Protein AF-A0A536E9F4-F1 (afdb_monomer_lite)

Structure (mmCIF, N/CA/C/O backbone):
data_AF-A0A536E9F4-F1
#
_entry.id   AF-A0A536E9F4-F1
#
loop_
_atom_site.group_PDB
_atom_site.id
_atom_site.type_symbol
_atom_site.label_atom_id
_atom_site.label_alt_id
_atom_site.label_comp_id
_atom_site.label_asym_id
_atom_site.label_entity_id
_atom_site.label_seq_id
_atom_site.pdbx_PDB_ins_code
_atom_site.Cartn_x
_atom_site.Cartn_y
_atom_site.Cartn_z
_atom_site.occupancy
_atom_site.B_iso_or_equiv
_atom_site.auth_seq_id
_atom_site.auth_comp_id
_atom_site.auth_asym_id
_atom_site.auth_atom_id
_atom_site.pdbx_PDB_model_num
ATOM 1 N N . PHE A 1 1 ? 5.306 8.753 -17.426 1.00 89.00 1 PHE A N 1
ATOM 2 C CA . PHE A 1 1 ? 5.929 10.061 -17.706 1.00 89.00 1 PHE A CA 1
ATOM 3 C C . PHE A 1 1 ? 7.410 9.984 -17.366 1.00 89.00 1 PHE A C 1
ATOM 5 O O . PHE A 1 1 ? 7.820 9.021 -16.739 1.00 89.00 1 PHE A O 1
ATOM 12 N N . SER A 1 2 ? 8.207 10.957 -17.803 1.00 91.75 2 SER A N 1
ATOM 13 C CA . SER A 1 2 ? 9.651 10.986 -17.539 1.00 91.75 2 SER A CA 1
ATOM 14 C C . SER A 1 2 ? 9.978 12.103 -16.555 1.00 91.75 2 SER A C 1
ATOM 16 O O . SER A 1 2 ? 9.422 13.195 -16.699 1.00 91.75 2 SER A O 1
ATOM 18 N N . SER A 1 3 ? 10.859 11.861 -15.589 1.00 90.38 3 SER A N 1
ATOM 19 C CA . SER A 1 3 ? 11.271 12.883 -14.623 1.00 90.38 3 SER A CA 1
ATOM 20 C C . SER A 1 3 ? 12.707 12.690 -14.161 1.00 90.38 3 SER A C 1
ATOM 22 O O . SER A 1 3 ? 13.159 11.562 -14.065 1.00 90.38 3 SER A O 1
ATOM 24 N N . GLN A 1 4 ? 13.386 13.798 -13.857 1.00 89.31 4 GLN A N 1
ATOM 25 C CA . GLN A 1 4 ? 14.654 13.798 -13.118 1.00 89.31 4 GLN A CA 1
ATOM 26 C C . GLN A 1 4 ? 14.453 13.949 -11.610 1.00 89.31 4 GLN A C 1
ATOM 28 O O . GLN A 1 4 ? 15.394 13.859 -10.839 1.00 89.31 4 GLN A O 1
ATOM 33 N N . THR A 1 5 ? 13.250 14.306 -11.168 1.00 86.56 5 THR A N 1
ATOM 34 C CA . THR A 1 5 ? 12.938 14.330 -9.741 1.00 86.56 5 THR A CA 1
ATOM 35 C C . THR A 1 5 ? 12.440 12.959 -9.328 1.00 86.56 5 THR A C 1
ATOM 37 O O . THR A 1 5 ? 11.535 12.436 -9.981 1.00 86.56 5 THR A O 1
ATOM 40 N N . SER A 1 6 ? 12.977 12.452 -8.220 1.00 86.56 6 SER A N 1
ATOM 41 C CA . SER A 1 6 ? 12.475 11.256 -7.551 1.00 86.56 6 SER A CA 1
ATOM 42 C C . SER A 1 6 ? 10.997 11.439 -7.181 1.00 86.56 6 SER A C 1
ATOM 44 O O . SER A 1 6 ? 10.613 12.429 -6.548 1.00 86.56 6 SER A O 1
ATOM 46 N N . PHE A 1 7 ? 10.175 10.492 -7.633 1.00 85.00 7 PHE A N 1
ATOM 47 C CA . PHE A 1 7 ? 8.789 10.273 -7.190 1.00 85.00 7 PHE A CA 1
ATOM 48 C C . PHE A 1 7 ? 8.618 8.905 -6.515 1.00 85.00 7 PHE A C 1
ATOM 50 O O . PHE A 1 7 ? 7.508 8.518 -6.167 1.00 85.00 7 PHE A O 1
ATOM 57 N N . ASP A 1 8 ? 9.729 8.198 -6.345 1.00 84.50 8 ASP A N 1
ATOM 58 C CA . ASP A 1 8 ? 9.856 6.894 -5.717 1.00 84.50 8 ASP A CA 1
ATOM 59 C C . ASP A 1 8 ? 10.857 7.062 -4.557 1.00 84.50 8 ASP A C 1
ATOM 61 O O . ASP A 1 8 ? 11.974 7.530 -4.798 1.00 84.50 8 ASP A O 1
ATOM 65 N N . PRO A 1 9 ? 10.476 6.771 -3.300 1.00 81.25 9 PRO A N 1
ATOM 66 C CA . PRO A 1 9 ? 11.352 6.957 -2.144 1.00 81.25 9 PRO A CA 1
ATOM 67 C C . PRO A 1 9 ? 12.616 6.085 -2.179 1.00 81.25 9 PRO A C 1
ATOM 69 O O . PRO A 1 9 ? 13.587 6.434 -1.503 1.00 81.25 9 PRO A O 1
ATOM 72 N N . ASP A 1 10 ? 12.619 5.006 -2.965 1.00 82.69 10 ASP A N 1
ATOM 73 C CA . ASP A 1 10 ? 13.773 4.122 -3.151 1.00 82.69 10 ASP A CA 1
ATOM 74 C C . ASP A 1 10 ? 14.683 4.568 -4.308 1.00 82.69 10 ASP A C 1
ATOM 76 O O . ASP A 1 10 ? 15.705 3.940 -4.577 1.00 82.69 10 ASP A O 1
ATOM 80 N N . ASP A 1 11 ? 14.359 5.677 -4.976 1.00 85.12 11 ASP A N 1
ATOM 81 C CA . ASP A 1 11 ? 15.198 6.260 -6.016 1.00 85.12 11 ASP A CA 1
ATOM 82 C C . ASP A 1 11 ? 16.455 6.931 -5.439 1.00 85.12 11 ASP A C 1
ATOM 84 O O . ASP A 1 11 ? 16.401 7.998 -4.813 1.00 85.12 11 ASP A O 1
ATOM 88 N N . THR A 1 12 ? 17.616 6.310 -5.672 1.00 87.69 12 THR A N 1
ATOM 89 C CA . THR A 1 12 ? 18.919 6.780 -5.182 1.00 87.69 12 THR A CA 1
ATOM 90 C C . THR A 1 12 ? 19.882 7.240 -6.278 1.00 87.69 12 THR A C 1
ATOM 92 O O . THR A 1 12 ? 20.972 7.730 -5.953 1.00 87.69 12 THR A O 1
ATOM 95 N N . ASN A 1 13 ? 19.506 7.165 -7.560 1.00 82.56 13 ASN A N 1
ATOM 96 C CA . ASN A 1 13 ? 20.388 7.540 -8.677 1.00 82.56 13 ASN A CA 1
ATOM 97 C C . ASN A 1 13 ? 20.511 9.066 -8.881 1.00 82.56 13 ASN A C 1
ATOM 99 O O . ASN A 1 13 ? 21.368 9.539 -9.634 1.00 82.56 13 ASN A O 1
ATOM 103 N N . GLY A 1 14 ? 19.748 9.848 -8.115 1.00 79.31 14 GLY A N 1
ATOM 104 C CA . GLY A 1 14 ? 19.900 11.291 -7.977 1.00 79.31 14 GLY A CA 1
ATOM 105 C C . GLY A 1 14 ? 19.005 12.099 -8.915 1.00 79.31 14 GLY A C 1
ATOM 106 O O . GLY A 1 14 ? 18.173 11.579 -9.632 1.00 79.31 14 GLY A O 1
ATOM 107 N N . THR A 1 15 ? 19.166 13.428 -8.911 1.00 81.44 15 THR A N 1
ATOM 108 C CA . THR A 1 15 ? 18.230 14.341 -9.610 1.00 81.44 15 THR A CA 1
ATOM 109 C C . THR A 1 15 ? 18.668 14.760 -11.014 1.00 81.44 15 THR A C 1
ATOM 111 O O . THR A 1 15 ? 18.239 15.789 -11.538 1.00 81.44 15 THR A O 1
ATOM 114 N N . THR A 1 16 ? 19.609 14.025 -11.602 1.00 84.00 16 THR A N 1
ATOM 115 C CA . THR A 1 16 ? 20.217 14.358 -12.901 1.00 84.00 16 THR A CA 1
ATOM 116 C C . THR A 1 16 ? 19.978 13.303 -13.969 1.00 84.00 16 THR A C 1
ATOM 118 O O . THR A 1 16 ? 20.279 13.578 -15.128 1.00 84.00 16 THR A O 1
ATOM 121 N N . ILE A 1 17 ? 19.464 12.136 -13.581 1.00 90.12 17 ILE A N 1
ATOM 122 C CA . ILE A 1 17 ? 19.111 11.029 -14.467 1.00 90.12 17 ILE A CA 1
ATOM 123 C C . ILE A 1 17 ? 17.600 11.079 -14.685 1.00 90.12 17 ILE A C 1
ATOM 125 O O . ILE A 1 17 ? 16.852 11.351 -13.753 1.00 90.12 17 ILE A O 1
ATOM 129 N N . PHE A 1 18 ? 17.143 10.909 -15.923 1.00 92.75 18 PHE A N 1
ATOM 130 C CA . PHE A 1 18 ? 15.721 10.750 -16.212 1.00 92.75 18 PHE A CA 1
ATOM 131 C C . PHE A 1 18 ? 15.277 9.317 -15.938 1.00 92.75 18 PHE A C 1
ATOM 133 O O . PHE A 1 18 ? 15.780 8.388 -16.562 1.00 92.75 18 PHE A O 1
ATOM 140 N N . ASP A 1 19 ? 14.240 9.154 -15.130 1.00 93.62 19 ASP A N 1
ATOM 141 C CA . ASP A 1 19 ? 13.549 7.882 -14.954 1.00 93.62 19 ASP A CA 1
ATOM 142 C C . ASP A 1 19 ? 12.195 7.886 -15.663 1.00 93.62 19 ASP A C 1
ATOM 144 O O . ASP A 1 19 ? 11.583 8.936 -15.915 1.00 93.62 19 ASP A O 1
ATOM 148 N N . GLN A 1 20 ? 11.705 6.688 -15.979 1.00 93.88 20 GLN A N 1
ATOM 149 C CA . GLN A 1 20 ? 10.326 6.483 -16.397 1.00 93.88 20 GLN A CA 1
ATOM 150 C C . GLN A 1 20 ? 9.460 6.095 -15.214 1.00 93.88 20 GLN A C 1
ATOM 152 O O . GLN A 1 20 ? 9.696 5.083 -14.566 1.00 93.88 20 GLN A O 1
ATOM 157 N N . TYR A 1 21 ? 8.391 6.855 -15.029 1.00 91.19 21 TYR A N 1
ATOM 158 C CA . TYR A 1 21 ? 7.376 6.623 -14.018 1.00 91.19 21 TYR A CA 1
ATOM 159 C C . TYR A 1 21 ? 6.031 6.268 -14.657 1.00 91.19 21 TYR A C 1
ATOM 161 O O . TYR A 1 21 ? 5.643 6.845 -15.680 1.00 91.19 21 TYR A O 1
ATOM 169 N N . LEU A 1 22 ? 5.284 5.362 -14.044 1.00 89.25 22 LEU A N 1
ATOM 170 C CA . LEU A 1 22 ? 3.856 5.172 -14.263 1.00 89.25 22 LEU A CA 1
ATOM 171 C C . LEU A 1 22 ? 3.120 5.769 -13.063 1.00 89.25 22 LEU A C 1
ATOM 173 O O . LEU A 1 22 ? 3.563 5.597 -11.937 1.00 89.25 22 LEU A O 1
ATOM 177 N N . HIS A 1 23 ? 2.031 6.491 -13.304 1.00 86.75 23 HIS A N 1
ATOM 178 C CA . HIS A 1 23 ? 1.194 7.012 -12.229 1.00 86.75 23 HIS A CA 1
ATOM 179 C C . HIS A 1 23 ? -0.218 6.497 -12.418 1.00 86.75 23 HIS A C 1
ATOM 181 O O . HIS A 1 23 ? -0.822 6.737 -13.474 1.00 86.75 23 HIS A O 1
ATOM 187 N N . ASP A 1 24 ? -0.700 5.790 -11.405 1.00 79.88 24 ASP A N 1
ATOM 188 C CA . ASP A 1 24 ? -2.096 5.436 -11.294 1.00 79.88 24 ASP A CA 1
ATOM 189 C C . ASP A 1 24 ? -2.878 6.665 -10.827 1.00 79.88 24 ASP A C 1
ATOM 191 O O . ASP A 1 24 ? -2.498 7.376 -9.901 1.00 79.88 24 ASP A O 1
ATOM 195 N N . ARG A 1 25 ? -3.969 6.957 -11.526 1.00 80.00 25 ARG A N 1
ATOM 196 C CA . ARG A 1 25 ? -4.839 8.096 -11.223 1.00 80.00 25 ARG A CA 1
ATOM 197 C C . ARG A 1 25 ? -6.013 7.717 -10.328 1.00 80.00 25 ARG A C 1
ATOM 199 O O . ARG A 1 25 ? -6.735 8.630 -9.933 1.00 80.00 25 ARG A O 1
ATOM 206 N N . LEU A 1 26 ? -6.248 6.421 -10.132 1.00 71.69 26 LEU A N 1
ATOM 207 C CA . LEU A 1 26 ? -7.260 5.889 -9.236 1.00 71.69 26 LEU A CA 1
ATOM 208 C C . LEU A 1 26 ? -6.705 5.885 -7.812 1.00 71.69 26 LEU A C 1
ATOM 210 O O . LEU A 1 26 ? -7.143 6.717 -7.029 1.00 71.69 26 LEU A O 1
ATOM 214 N N . SER A 1 27 ? -5.679 5.073 -7.544 1.00 69.38 27 SER A N 1
ATOM 215 C CA . SER A 1 27 ? -5.032 5.007 -6.225 1.00 69.38 27 SER A CA 1
ATOM 216 C C . SER A 1 27 ? -4.123 6.207 -5.930 1.00 69.38 27 SER A C 1
ATOM 218 O O . SER A 1 27 ? -3.837 6.531 -4.785 1.00 69.38 27 SER A O 1
ATOM 220 N N . GLY A 1 28 ? -3.653 6.911 -6.967 1.00 75.94 28 GLY A N 1
ATOM 221 C CA . GLY A 1 28 ? -2.671 7.987 -6.812 1.00 75.94 28 GLY A CA 1
ATOM 222 C C . GLY A 1 28 ? -1.224 7.494 -6.704 1.00 75.94 28 GLY A C 1
ATOM 223 O O . GLY A 1 28 ? -0.308 8.316 -6.579 1.00 75.94 28 GLY A O 1
ATOM 224 N N . ASP A 1 29 ? -0.990 6.188 -6.819 1.00 77.25 29 ASP A N 1
ATOM 225 C CA . ASP A 1 29 ? 0.345 5.609 -6.729 1.00 77.25 29 ASP A CA 1
ATOM 226 C C . ASP A 1 29 ? 1.239 6.024 -7.890 1.00 77.25 29 ASP A C 1
ATOM 228 O O . ASP A 1 29 ? 0.805 6.270 -9.021 1.00 77.25 29 ASP A O 1
ATOM 232 N N . THR A 1 30 ? 2.537 6.108 -7.617 1.00 86.00 30 THR A N 1
ATOM 233 C CA . THR A 1 30 ? 3.551 6.331 -8.645 1.00 86.00 30 THR A CA 1
ATOM 234 C C . THR A 1 30 ? 4.608 5.248 -8.555 1.00 86.00 30 THR A C 1
ATOM 236 O O . THR A 1 30 ? 5.277 5.104 -7.540 1.00 86.00 30 THR A O 1
ATOM 239 N N . LEU A 1 31 ? 4.786 4.518 -9.650 1.00 86.12 31 LEU A N 1
ATOM 240 C CA . LEU A 1 31 ? 5.798 3.487 -9.804 1.00 86.12 31 LEU A CA 1
ATOM 241 C C . LEU A 1 31 ? 6.914 3.983 -10.714 1.00 86.12 31 LEU A C 1
ATOM 243 O O . LEU A 1 31 ? 6.646 4.524 -11.788 1.00 86.12 31 LEU A O 1
ATOM 247 N N . ARG A 1 32 ? 8.167 3.693 -10.375 1.00 90.62 32 ARG A N 1
ATOM 248 C CA . ARG A 1 32 ? 9.282 3.794 -11.316 1.00 90.62 32 ARG A CA 1
ATOM 249 C C . ARG A 1 32 ? 9.393 2.529 -12.175 1.00 90.62 32 ARG A C 1
ATOM 251 O O . ARG A 1 32 ? 9.746 1.452 -11.709 1.00 90.62 32 ARG A O 1
ATOM 258 N N . ALA A 1 33 ? 9.086 2.658 -13.462 1.00 92.19 33 ALA A N 1
ATOM 259 C CA . ALA A 1 33 ? 9.142 1.568 -14.435 1.00 92.19 33 ALA A CA 1
ATOM 260 C C . ALA A 1 33 ? 10.578 1.242 -14.888 1.00 92.19 33 ALA A C 1
ATOM 262 O O . ALA A 1 33 ? 10.860 0.105 -15.272 1.00 92.19 33 ALA A O 1
ATOM 263 N N . SER A 1 34 ? 11.482 2.225 -14.857 1.00 93.31 34 SER A N 1
ATOM 264 C CA . SER A 1 34 ? 12.881 2.077 -15.272 1.00 93.31 34 SER A CA 1
ATOM 265 C C . SER A 1 34 ? 13.780 1.572 -14.144 1.00 93.31 34 SER A C 1
ATOM 267 O O . SER A 1 34 ? 14.758 2.226 -13.823 1.00 93.31 34 SER A O 1
ATOM 269 N N . VAL A 1 35 ? 13.459 0.428 -13.539 1.00 92.19 35 VAL A N 1
ATOM 270 C CA . VAL A 1 35 ? 14.325 -0.239 -12.545 1.00 92.19 35 VAL A CA 1
ATOM 271 C C . VAL A 1 35 ? 14.779 -1.598 -13.063 1.00 92.19 35 VAL A C 1
ATOM 273 O O . VAL A 1 35 ? 14.054 -2.244 -13.830 1.00 92.19 35 VAL A O 1
ATOM 276 N N . ALA A 1 36 ? 15.963 -2.048 -12.654 1.00 90.44 36 ALA A N 1
ATOM 277 C CA . ALA A 1 36 ? 16.457 -3.377 -12.994 1.00 90.44 36 ALA A CA 1
ATOM 278 C C . ALA A 1 36 ? 15.570 -4.480 -12.379 1.00 90.44 36 ALA A C 1
ATOM 280 O O . ALA A 1 36 ? 14.738 -4.228 -11.503 1.00 90.44 36 ALA A O 1
ATOM 281 N N . PHE A 1 37 ? 15.740 -5.728 -12.828 1.00 84.38 37 PHE A N 1
ATOM 282 C CA . PHE A 1 37 ? 14.956 -6.865 -12.314 1.00 84.38 37 PHE A CA 1
ATOM 283 C C . PHE A 1 37 ? 15.143 -7.100 -10.805 1.00 84.38 37 PHE A C 1
ATOM 285 O O . PHE A 1 37 ? 14.230 -7.570 -10.134 1.00 84.38 37 PHE A O 1
ATOM 292 N N . ASP A 1 38 ? 16.316 -6.770 -10.268 1.00 86.31 38 ASP A N 1
ATOM 293 C CA . ASP A 1 38 ? 16.627 -6.864 -8.839 1.00 86.31 38 ASP A CA 1
ATOM 294 C C . ASP A 1 38 ? 16.241 -5.603 -8.042 1.00 86.31 38 ASP A C 1
ATOM 296 O O . ASP A 1 38 ? 16.562 -5.507 -6.858 1.00 86.31 38 ASP A O 1
ATOM 300 N N . GLY A 1 39 ? 15.556 -4.649 -8.681 1.00 87.31 39 GLY A N 1
ATOM 301 C CA . GLY A 1 39 ? 15.130 -3.385 -8.085 1.00 87.31 39 GLY A CA 1
ATOM 302 C C . GLY A 1 39 ? 16.210 -2.305 -8.050 1.00 87.31 39 GLY A C 1
ATOM 303 O O . GLY A 1 39 ? 15.943 -1.220 -7.546 1.00 87.31 39 GLY A O 1
ATOM 304 N N . THR A 1 40 ? 17.415 -2.561 -8.572 1.00 90.81 40 THR A N 1
ATOM 305 C CA . THR A 1 40 ? 18.468 -1.539 -8.595 1.00 90.81 40 THR A CA 1
ATOM 306 C C . THR A 1 40 ? 18.166 -0.407 -9.578 1.00 90.81 40 THR A C 1
ATOM 308 O O . THR A 1 40 ? 17.547 -0.602 -10.630 1.00 90.81 40 THR A O 1
ATOM 311 N N . ASP A 1 41 ? 18.615 0.795 -9.210 1.00 91.75 41 ASP A N 1
ATOM 312 C CA . ASP A 1 41 ? 18.417 1.999 -10.010 1.00 91.75 41 ASP A CA 1
ATOM 313 C C . ASP A 1 41 ? 19.182 1.939 -11.338 1.00 91.75 41 ASP A C 1
ATOM 315 O O . ASP A 1 41 ? 20.305 1.422 -11.372 1.00 91.75 41 ASP A O 1
ATOM 319 N N . PRO A 1 42 ? 18.646 2.533 -12.418 1.00 92.19 42 PRO A N 1
ATOM 320 C CA . PRO A 1 42 ? 19.381 2.669 -13.663 1.00 92.19 42 PRO A CA 1
ATOM 321 C C . PRO A 1 42 ? 20.575 3.604 -13.461 1.00 92.19 42 PRO A C 1
ATOM 323 O O . PRO A 1 42 ? 20.488 4.620 -12.768 1.00 92.19 42 PRO A O 1
ATOM 326 N N . ASP A 1 43 ? 21.690 3.285 -14.110 1.00 91.56 43 ASP A N 1
ATOM 327 C CA . ASP A 1 43 ? 22.908 4.097 -14.083 1.00 91.56 43 ASP A CA 1
ATOM 328 C C . ASP A 1 43 ? 22.922 5.231 -15.129 1.00 91.56 43 ASP A C 1
ATOM 330 O O . ASP A 1 43 ? 23.907 5.971 -15.224 1.00 91.56 43 ASP A O 1
ATOM 334 N N . ASN A 1 44 ? 21.843 5.386 -15.910 1.00 92.81 44 ASN A N 1
ATOM 335 C CA . ASN A 1 44 ? 21.718 6.380 -16.977 1.00 92.81 44 ASN A CA 1
ATOM 336 C C . ASN A 1 44 ? 20.251 6.664 -17.375 1.00 92.81 44 ASN A C 1
ATOM 338 O O . ASN A 1 44 ? 19.324 5.997 -16.921 1.00 92.81 44 ASN A O 1
ATOM 342 N N . ASP A 1 45 ? 20.051 7.653 -18.254 1.00 93.44 45 ASP A N 1
ATOM 343 C CA . ASP A 1 45 ? 18.735 8.162 -18.656 1.00 93.44 45 ASP A CA 1
ATOM 344 C C . ASP A 1 45 ? 17.830 7.095 -19.291 1.00 93.44 45 ASP A C 1
ATOM 346 O O . ASP A 1 45 ? 18.200 6.407 -20.244 1.00 93.44 45 ASP A O 1
ATOM 350 N N . SER A 1 46 ? 16.579 7.072 -18.842 1.00 94.50 46 SER A N 1
ATOM 351 C CA . SER A 1 46 ? 15.456 6.353 -19.435 1.00 94.50 46 SER A CA 1
ATOM 352 C C . SER A 1 46 ? 14.409 7.350 -19.928 1.00 94.50 46 SER A C 1
ATOM 354 O O . SER A 1 46 ? 14.039 8.285 -19.220 1.00 94.50 46 SER A O 1
ATOM 356 N N . LEU A 1 47 ? 13.901 7.172 -21.148 1.00 93.00 47 LEU A N 1
ATOM 357 C CA . LEU A 1 47 ? 13.020 8.104 -21.859 1.00 93.00 47 LEU A CA 1
ATOM 358 C C . LEU A 1 47 ? 11.871 7.373 -22.575 1.00 93.00 47 LEU A C 1
ATOM 360 O O . LEU A 1 47 ? 11.885 6.164 -22.779 1.00 93.00 47 LEU A O 1
ATOM 364 N N . GLY A 1 48 ? 10.855 8.130 -22.998 1.00 91.81 48 GLY A N 1
ATOM 365 C CA . GLY A 1 48 ? 9.908 7.647 -24.007 1.00 91.81 48 GLY A CA 1
ATOM 366 C C . GLY A 1 48 ? 8.937 6.554 -23.549 1.00 91.81 48 GLY A C 1
ATOM 367 O O . GLY A 1 48 ? 8.577 5.710 -24.367 1.00 91.81 48 GLY A O 1
ATOM 368 N N . GLY A 1 49 ? 8.482 6.584 -22.292 1.00 93.06 49 GLY A N 1
ATOM 369 C CA . GLY A 1 49 ? 7.529 5.614 -21.746 1.00 93.06 49 GLY A CA 1
ATOM 370 C C . GLY A 1 49 ? 6.207 5.511 -22.525 1.00 93.06 49 GLY A C 1
ATOM 371 O O . GLY A 1 49 ? 5.577 6.519 -22.864 1.00 93.06 49 GLY A O 1
ATOM 372 N N . ARG A 1 50 ? 5.777 4.276 -22.792 1.00 94.12 50 ARG A N 1
ATOM 373 C CA . ARG A 1 50 ? 4.572 3.901 -23.547 1.00 94.12 50 ARG A CA 1
ATOM 374 C C . ARG A 1 50 ? 3.847 2.757 -22.820 1.00 94.12 50 ARG A C 1
ATOM 376 O O . ARG A 1 50 ? 4.255 1.607 -22.982 1.00 94.12 50 ARG A O 1
ATOM 383 N N . PRO A 1 51 ? 2.795 3.042 -22.035 1.00 91.50 51 PRO A N 1
ATOM 384 C CA . PRO A 1 51 ? 1.994 1.994 -21.411 1.00 91.50 51 PRO A CA 1
ATOM 385 C C . PRO A 1 51 ? 1.137 1.257 -22.451 1.00 91.50 51 PRO A C 1
ATOM 387 O O . PRO A 1 51 ? 0.680 1.853 -23.435 1.00 91.50 51 PRO A O 1
ATOM 390 N N . SER A 1 52 ? 0.912 -0.037 -22.237 1.00 91.25 52 SER A N 1
ATOM 391 C CA . SER A 1 52 ? -0.085 -0.826 -22.955 1.00 91.25 52 SER A CA 1
ATOM 392 C C . SER A 1 52 ? -1.500 -0.345 -22.622 1.00 91.25 52 SER A C 1
ATOM 394 O O . SER A 1 52 ? -1.730 0.362 -21.644 1.00 91.25 52 SER A O 1
ATOM 396 N N . ALA A 1 53 ? -2.474 -0.704 -23.462 1.00 87.38 53 ALA A N 1
ATOM 397 C CA . ALA A 1 53 ? -3.858 -0.250 -23.299 1.00 87.38 53 ALA A CA 1
ATOM 398 C C . ALA A 1 53 ? -4.514 -0.739 -21.993 1.00 87.38 53 ALA A C 1
ATOM 400 O O . ALA A 1 53 ? -5.412 -0.080 -21.482 1.00 87.38 53 ALA A O 1
ATOM 401 N N . ASP A 1 54 ? -4.066 -1.884 -21.485 1.00 82.56 54 ASP A N 1
ATOM 402 C CA . ASP A 1 54 ? -4.485 -2.515 -20.233 1.00 82.56 54 ASP A CA 1
ATOM 403 C C . ASP A 1 54 ? -3.582 -2.161 -19.039 1.00 82.56 54 ASP A C 1
ATOM 405 O O . ASP A 1 54 ? -3.790 -2.687 -17.953 1.00 82.56 54 ASP A O 1
ATOM 409 N N . GLY A 1 55 ? -2.574 -1.304 -19.227 1.00 82.38 55 GLY A N 1
ATOM 410 C CA . GLY A 1 55 ? -1.664 -0.847 -18.174 1.00 82.38 55 GLY A CA 1
ATOM 411 C C . GLY A 1 55 ? -0.610 -1.861 -17.718 1.00 82.38 55 GLY A C 1
ATOM 412 O O . GLY A 1 55 ? 0.420 -1.433 -17.218 1.00 82.38 55 GLY A O 1
ATOM 413 N N . ARG A 1 56 ? -0.794 -3.164 -17.979 1.00 87.69 56 ARG A N 1
ATOM 414 C CA . ARG A 1 56 ? 0.116 -4.244 -17.551 1.00 87.69 56 ARG A CA 1
ATOM 415 C C . ARG A 1 56 ? 1.563 -4.077 -18.019 1.00 87.69 56 ARG A C 1
ATOM 417 O O . ARG A 1 56 ? 2.482 -4.489 -17.323 1.00 87.69 56 ARG A O 1
ATOM 424 N N . PHE A 1 57 ? 1.783 -3.537 -19.213 1.00 91.56 57 PHE A N 1
ATOM 425 C CA . PHE A 1 57 ? 3.125 -3.403 -19.765 1.00 91.56 57 PHE A CA 1
ATOM 426 C C . PHE A 1 57 ? 3.504 -1.944 -19.966 1.00 91.56 57 PHE A C 1
ATOM 428 O O . PHE A 1 57 ? 2.707 -1.143 -20.451 1.00 91.56 57 PHE A O 1
ATOM 435 N N . VAL A 1 58 ? 4.767 -1.609 -19.713 1.00 93.06 58 VAL A N 1
ATOM 436 C CA . VAL A 1 58 ? 5.339 -0.307 -20.072 1.00 93.06 58 VAL A CA 1
ATOM 437 C C . VAL A 1 58 ? 6.579 -0.523 -20.923 1.00 93.06 58 VAL A C 1
ATOM 439 O O . VAL A 1 58 ? 7.558 -1.117 -20.477 1.00 93.06 58 VAL A O 1
ATOM 442 N N . ALA A 1 59 ? 6.542 -0.028 -22.160 1.00 95.75 59 ALA A N 1
ATOM 443 C CA . ALA A 1 59 ? 7.722 0.040 -23.011 1.00 95.75 59 ALA A CA 1
ATOM 444 C C . ALA A 1 59 ? 8.446 1.375 -22.809 1.00 95.75 59 ALA A C 1
ATOM 446 O O . ALA A 1 59 ? 7.793 2.414 -22.702 1.00 95.75 59 ALA A O 1
ATOM 447 N N . PHE A 1 60 ? 9.773 1.373 -22.784 1.00 95.50 60 PHE A N 1
ATOM 448 C CA . PHE A 1 60 ? 10.586 2.587 -22.694 1.00 95.50 60 PHE A CA 1
ATOM 449 C C . PHE A 1 60 ? 11.958 2.374 -23.326 1.00 95.50 60 PHE A C 1
ATOM 451 O O . PHE A 1 60 ? 12.378 1.239 -23.533 1.00 95.50 60 PHE A O 1
ATOM 458 N N . ASP A 1 61 ? 12.646 3.466 -23.631 1.00 95.38 61 ASP A N 1
ATOM 459 C CA . ASP A 1 61 ? 14.014 3.436 -24.138 1.00 95.38 61 ASP A CA 1
ATOM 460 C C . ASP A 1 61 ? 14.973 3.836 -23.004 1.00 95.38 61 ASP A C 1
ATOM 462 O O . ASP A 1 61 ? 14.644 4.732 -22.224 1.00 95.38 61 ASP A O 1
ATOM 466 N N . SER A 1 62 ? 16.132 3.192 -22.877 1.00 94.62 62 SER A N 1
ATOM 467 C CA . SER A 1 62 ? 17.117 3.513 -21.839 1.00 94.62 62 SER A CA 1
ATOM 468 C C . SER A 1 62 ? 18.558 3.408 -22.326 1.00 94.62 62 SER A C 1
ATOM 470 O O . SER A 1 62 ? 18.901 2.523 -23.104 1.00 94.62 62 SER A O 1
ATOM 472 N N . TYR A 1 63 ? 19.404 4.311 -21.825 1.00 93.19 63 TYR A N 1
ATOM 473 C CA . TYR A 1 63 ? 20.862 4.279 -21.973 1.00 93.19 63 TYR A CA 1
ATOM 474 C C . TYR A 1 63 ? 21.564 3.542 -20.821 1.00 93.19 63 TYR A C 1
ATOM 476 O O . TYR A 1 63 ? 22.796 3.590 -20.728 1.00 93.19 63 TYR A O 1
ATOM 484 N N . ALA A 1 64 ? 20.799 2.981 -19.881 1.00 93.50 64 ALA A N 1
ATOM 485 C CA . ALA A 1 64 ? 21.330 2.366 -18.676 1.00 93.50 64 ALA A CA 1
ATOM 486 C C . ALA A 1 64 ? 21.920 0.986 -18.975 1.00 93.50 64 ALA A C 1
ATOM 488 O O . ALA A 1 64 ? 21.257 0.139 -19.562 1.00 93.50 64 ALA A O 1
ATOM 489 N N . THR A 1 65 ? 23.147 0.740 -18.521 1.00 92.06 65 THR A N 1
ATOM 490 C CA . THR A 1 65 ? 23.886 -0.507 -18.798 1.00 92.06 65 THR A CA 1
ATOM 491 C C . THR A 1 65 ? 23.614 -1.613 -17.779 1.00 92.06 65 THR A C 1
ATOM 493 O O . THR A 1 65 ? 24.162 -2.710 -17.863 1.00 92.06 65 THR A O 1
ATOM 496 N N . ASN A 1 66 ? 22.778 -1.329 -16.782 1.00 91.12 66 ASN A N 1
ATOM 497 C CA . ASN A 1 66 ? 22.539 -2.201 -15.638 1.00 91.12 66 ASN A CA 1
ATOM 498 C C . ASN A 1 66 ? 21.072 -2.623 -15.460 1.00 91.12 66 ASN A C 1
ATOM 500 O O . ASN A 1 66 ? 20.766 -3.310 -14.489 1.00 91.12 66 ASN A O 1
ATOM 504 N N . LEU A 1 67 ? 20.169 -2.265 -16.382 1.00 91.56 67 LEU A N 1
ATOM 505 C CA . LEU A 1 67 ? 18.764 -2.693 -16.307 1.00 91.56 67 LEU A CA 1
ATOM 506 C C . LEU A 1 67 ? 18.582 -4.189 -16.574 1.00 91.56 67 LEU A C 1
ATOM 508 O O . LEU A 1 67 ? 17.694 -4.827 -16.003 1.00 91.56 67 LEU A O 1
ATOM 512 N N . VAL A 1 68 ? 19.428 -4.754 -17.434 1.00 90.00 68 VAL A N 1
ATOM 513 C CA . VAL A 1 68 ? 19.501 -6.192 -17.689 1.00 90.00 68 VAL A CA 1
ATOM 514 C C . VAL A 1 68 ? 20.954 -6.654 -17.638 1.00 90.00 68 VAL A C 1
ATOM 516 O O . VAL A 1 68 ? 21.854 -5.906 -18.024 1.00 90.00 68 VAL A O 1
ATOM 519 N N . PRO A 1 69 ? 21.212 -7.895 -17.191 1.00 85.50 69 PRO A N 1
ATOM 520 C CA . PRO A 1 69 ? 22.543 -8.469 -17.285 1.00 85.50 69 PRO A CA 1
ATOM 521 C C . PRO A 1 69 ? 23.045 -8.453 -18.734 1.00 85.50 69 PRO A C 1
ATOM 523 O O . PRO A 1 69 ? 22.291 -8.757 -19.658 1.00 85.50 69 PRO A O 1
ATOM 526 N N . ASP A 1 70 ? 24.329 -8.147 -18.905 1.00 83.94 70 ASP A N 1
ATOM 527 C CA . ASP A 1 70 ? 25.059 -8.149 -20.181 1.00 83.94 70 ASP A CA 1
ATOM 528 C C . ASP A 1 70 ? 24.735 -7.015 -21.172 1.00 83.94 70 ASP A C 1
ATOM 530 O O . ASP A 1 70 ? 25.266 -7.015 -22.292 1.00 83.94 70 ASP A O 1
ATOM 534 N N . ASP A 1 71 ? 23.968 -6.000 -20.765 1.00 85.56 71 ASP A N 1
ATOM 535 C CA . ASP A 1 71 ? 23.880 -4.763 -21.538 1.00 85.56 71 ASP A CA 1
ATOM 536 C C . ASP A 1 71 ? 25.205 -3.981 -21.462 1.00 85.56 71 ASP A C 1
ATOM 538 O O . ASP A 1 71 ? 25.605 -3.446 -20.434 1.00 85.56 71 ASP A O 1
ATOM 542 N N . THR A 1 72 ? 25.966 -3.995 -22.555 1.00 81.44 72 THR A N 1
ATOM 543 C CA . THR A 1 72 ? 27.363 -3.519 -22.578 1.00 81.44 72 THR A CA 1
ATOM 544 C C . THR A 1 72 ? 27.693 -2.656 -23.788 1.00 81.44 72 THR A C 1
ATOM 546 O O . THR A 1 72 ? 28.841 -2.242 -23.972 1.00 81.44 72 THR A O 1
ATOM 549 N N . ASN A 1 73 ? 26.715 -2.398 -24.655 1.00 83.06 73 ASN A N 1
ATOM 550 C CA . ASN A 1 73 ? 26.953 -1.739 -25.937 1.00 83.06 73 ASN A CA 1
ATOM 551 C C . ASN A 1 73 ? 27.021 -0.195 -25.801 1.00 83.06 73 ASN A C 1
ATOM 553 O O . ASN A 1 73 ? 27.557 0.462 -26.698 1.00 83.06 73 ASN A O 1
ATOM 557 N N . GLY A 1 74 ? 26.531 0.367 -24.684 1.00 79.81 74 GLY A N 1
ATOM 558 C CA . GLY A 1 74 ? 26.463 1.808 -24.415 1.00 79.81 74 GLY A CA 1
ATOM 559 C C . GLY A 1 74 ? 25.528 2.575 -25.357 1.00 79.81 74 GLY A C 1
ATOM 560 O O . GLY A 1 74 ? 25.736 3.768 -25.597 1.00 79.81 74 GLY A O 1
ATOM 561 N N . LEU A 1 75 ? 24.564 1.887 -25.963 1.00 88.38 75 LEU A N 1
ATOM 562 C CA . LEU A 1 75 ? 23.554 2.442 -26.850 1.00 88.38 75 LEU A CA 1
ATOM 563 C C . LEU A 1 75 ? 22.231 2.604 -26.101 1.00 88.38 75 LEU A C 1
ATOM 565 O O . LEU A 1 75 ? 22.090 2.223 -24.950 1.00 88.38 75 LEU A O 1
ATOM 569 N N . ASN A 1 76 ? 21.283 3.255 -26.769 1.00 92.00 76 ASN A N 1
ATOM 570 C CA . ASN A 1 76 ? 19.916 3.323 -26.284 1.00 92.00 76 ASN A CA 1
ATOM 571 C C . ASN A 1 76 ? 19.194 2.035 -26.687 1.00 92.00 76 ASN A C 1
ATOM 573 O O . ASN A 1 76 ? 19.080 1.766 -27.890 1.00 92.00 76 ASN A O 1
ATOM 577 N N . ASP A 1 77 ? 18.693 1.291 -25.712 1.00 92.38 77 ASP A N 1
ATOM 578 C CA . ASP A 1 77 ? 17.988 0.030 -25.904 1.00 92.38 77 ASP A CA 1
ATOM 579 C C . ASP A 1 77 ? 16.505 0.165 -25.534 1.00 92.38 77 ASP A C 1
ATOM 581 O O . ASP A 1 77 ? 16.119 0.995 -24.711 1.00 92.38 77 ASP A O 1
ATOM 585 N N . SER A 1 78 ? 15.647 -0.628 -26.183 1.00 93.06 78 SER A N 1
ATOM 586 C CA . SER A 1 78 ? 14.204 -0.628 -25.916 1.00 93.06 78 SER A CA 1
ATOM 587 C C . SER A 1 78 ? 13.836 -1.764 -24.962 1.00 93.06 78 SER A C 1
ATOM 589 O O . SER A 1 78 ? 14.043 -2.940 -25.267 1.00 93.06 78 SER A O 1
ATOM 591 N N . PHE A 1 79 ? 13.217 -1.407 -23.842 1.00 93.25 79 PHE A N 1
ATOM 592 C CA . PHE A 1 79 ? 12.800 -2.307 -22.774 1.00 93.25 79 PHE A CA 1
ATOM 593 C C . PHE A 1 79 ? 11.277 -2.436 -22.719 1.00 93.25 79 PHE A C 1
ATOM 595 O O . PHE A 1 79 ? 10.541 -1.520 -23.090 1.00 93.25 79 PHE A O 1
ATOM 602 N N . LEU A 1 80 ? 10.807 -3.586 -22.231 1.00 92.75 80 LEU A N 1
ATOM 603 C CA . LEU A 1 80 ? 9.409 -3.843 -21.893 1.00 92.75 80 LEU A CA 1
ATOM 604 C C . LEU A 1 80 ? 9.353 -4.343 -20.449 1.00 92.75 80 LEU A C 1
ATOM 606 O O . LEU A 1 80 ? 9.893 -5.407 -20.148 1.00 92.75 80 LEU A O 1
ATOM 610 N N . ARG A 1 81 ? 8.699 -3.586 -19.572 1.00 91.06 81 ARG A N 1
ATOM 611 C CA . ARG A 1 81 ? 8.443 -3.973 -18.184 1.00 91.06 81 ARG A CA 1
ATOM 612 C C . ARG A 1 81 ? 7.052 -4.588 -18.077 1.00 91.06 81 ARG A C 1
ATOM 614 O O . ARG A 1 81 ? 6.094 -3.968 -18.531 1.00 91.06 81 ARG A O 1
ATOM 621 N N . ASP A 1 82 ? 6.967 -5.786 -17.503 1.00 90.31 82 ASP A N 1
ATOM 622 C CA . ASP A 1 82 ? 5.712 -6.370 -17.012 1.00 90.31 82 ASP A CA 1
ATOM 623 C C . ASP A 1 82 ? 5.473 -5.858 -15.586 1.00 90.31 82 ASP A C 1
ATOM 625 O O . ASP A 1 82 ? 6.409 -5.830 -14.780 1.00 90.31 82 ASP A O 1
ATOM 629 N N . LEU A 1 83 ? 4.257 -5.389 -15.324 1.00 86.94 83 LEU A N 1
ATOM 630 C CA . LEU A 1 83 ? 3.809 -4.856 -14.038 1.00 86.94 83 LEU A CA 1
ATOM 631 C C . LEU A 1 83 ? 2.918 -5.837 -13.272 1.00 86.94 83 LEU A C 1
ATOM 633 O O . LEU A 1 83 ? 2.443 -5.499 -12.204 1.00 86.94 83 LEU A O 1
ATOM 637 N N . ASP A 1 84 ? 2.701 -7.035 -13.813 1.00 87.94 84 ASP A N 1
ATOM 638 C CA . ASP A 1 84 ? 2.038 -8.134 -13.110 1.00 87.94 84 ASP A CA 1
ATOM 639 C C . ASP A 1 84 ? 2.844 -8.530 -11.861 1.00 87.94 84 ASP A C 1
ATOM 641 O O . ASP A 1 84 ? 4.022 -8.897 -11.961 1.00 87.94 84 ASP A O 1
ATOM 645 N N . ASP A 1 85 ? 2.217 -8.458 -10.690 1.00 87.44 85 ASP A N 1
ATOM 646 C CA . ASP A 1 85 ? 2.829 -8.818 -9.409 1.00 87.44 85 ASP A CA 1
ATOM 647 C C . ASP A 1 85 ? 2.739 -10.330 -9.105 1.00 87.44 85 ASP A C 1
ATOM 649 O O . ASP A 1 85 ? 3.377 -10.840 -8.177 1.00 87.44 85 ASP A O 1
ATOM 653 N N . GLY A 1 86 ? 2.023 -11.072 -9.958 1.00 90.88 86 GLY A N 1
ATOM 654 C CA . GLY A 1 86 ? 1.931 -12.525 -9.934 1.00 90.88 86 GLY A CA 1
ATOM 655 C C . GLY A 1 86 ? 0.850 -13.089 -9.015 1.00 90.88 86 GLY A C 1
ATOM 656 O O . GLY A 1 86 ? 0.851 -14.304 -8.782 1.00 90.88 86 GLY A O 1
ATOM 657 N N . ASP A 1 87 ? -0.073 -12.272 -8.513 1.00 93.12 87 ASP A N 1
ATOM 658 C CA . ASP A 1 87 ? -1.202 -12.738 -7.707 1.00 93.12 87 ASP A CA 1
ATOM 659 C C . ASP A 1 87 ? -2.351 -13.342 -8.553 1.00 93.12 87 ASP A C 1
ATOM 661 O O . ASP A 1 87 ? -3.167 -14.128 -8.065 1.00 93.12 87 ASP A O 1
ATOM 665 N N . GLY A 1 88 ? -2.347 -13.091 -9.866 1.00 92.25 88 GLY A N 1
ATOM 666 C CA . GLY A 1 88 ? -3.338 -13.600 -10.815 1.00 92.25 88 GLY A CA 1
ATOM 667 C C . GLY A 1 88 ? -4.534 -12.672 -11.045 1.00 92.25 88 GLY A C 1
ATOM 668 O O . GLY A 1 88 ? -5.462 -13.062 -11.767 1.00 92.25 88 GLY A O 1
ATOM 669 N N . VAL A 1 89 ? -4.508 -11.465 -10.488 1.00 90.62 89 VAL A N 1
ATOM 670 C CA . VAL A 1 89 ? -5.393 -10.348 -10.800 1.00 90.62 89 VAL A CA 1
ATOM 671 C C . VAL A 1 89 ? -4.763 -9.534 -11.931 1.00 90.62 89 VAL A C 1
ATOM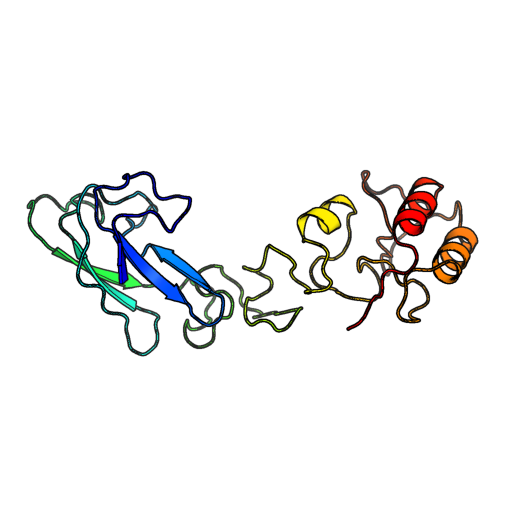 673 O O . VAL A 1 89 ? -3.554 -9.391 -12.060 1.00 90.62 89 VAL A O 1
ATOM 676 N N . ALA A 1 90 ? -5.586 -9.093 -12.880 1.00 87.00 90 ALA A N 1
ATOM 677 C CA . ALA A 1 90 ? -5.078 -8.319 -14.005 1.00 87.00 90 ALA A CA 1
ATOM 678 C C . ALA A 1 90 ? -4.997 -6.842 -13.617 1.00 87.00 90 ALA A C 1
ATOM 680 O O . ALA A 1 90 ? -6.010 -6.305 -13.187 1.00 87.00 90 ALA A O 1
ATOM 681 N N . TRP A 1 91 ? -3.878 -6.175 -13.928 1.00 84.38 91 TRP A N 1
ATOM 682 C CA . TRP A 1 91 ? -3.633 -4.740 -13.686 1.00 84.38 91 TRP A CA 1
ATOM 683 C C . TRP A 1 91 ? -4.861 -3.826 -13.854 1.00 84.38 91 TRP A C 1
ATOM 685 O O . TRP A 1 91 ? -5.118 -2.945 -13.048 1.00 84.38 91 TRP A O 1
ATOM 695 N N . ALA A 1 92 ? -5.652 -4.019 -14.916 1.00 82.19 92 ALA A N 1
ATOM 696 C CA . ALA A 1 92 ? -6.810 -3.171 -15.215 1.00 82.19 92 ALA A CA 1
ATOM 697 C C . ALA A 1 92 ? -7.981 -3.274 -14.212 1.00 82.19 92 ALA A C 1
ATOM 699 O O . ALA A 1 92 ? -8.930 -2.495 -14.314 1.00 82.19 92 ALA A O 1
ATOM 700 N N . VAL A 1 93 ? -7.967 -4.269 -13.326 1.00 87.50 93 VAL A N 1
ATOM 701 C CA . VAL A 1 93 ? -8.977 -4.518 -12.287 1.00 87.50 93 VAL A CA 1
ATOM 702 C C . VAL A 1 93 ? -8.338 -4.783 -10.923 1.00 87.50 93 VAL A C 1
ATOM 704 O O . VAL A 1 93 ? -9.036 -5.258 -10.037 1.00 87.50 93 VAL A O 1
ATOM 707 N N . ASP A 1 94 ? -7.039 -4.523 -10.795 1.00 89.31 94 ASP A N 1
ATOM 708 C CA . ASP A 1 94 ? -6.272 -4.739 -9.578 1.00 89.31 94 ASP A CA 1
ATOM 709 C C . ASP A 1 94 ? -6.286 -3.464 -8.729 1.00 89.31 94 ASP A C 1
ATOM 711 O O . ASP A 1 94 ? -5.897 -2.403 -9.221 1.00 89.31 94 ASP A O 1
ATOM 715 N N . ASN A 1 95 ? -6.779 -3.542 -7.494 1.00 90.06 95 ASN A N 1
ATOM 716 C CA . ASN A 1 95 ? -6.768 -2.421 -6.553 1.00 90.06 95 ASN A CA 1
ATOM 717 C C . ASN A 1 95 ? -5.424 -2.270 -5.821 1.00 90.06 95 ASN A C 1
ATOM 719 O O . ASN A 1 95 ? -5.215 -1.259 -5.154 1.00 90.06 95 ASN A O 1
ATOM 723 N N . CYS A 1 96 ? -4.496 -3.215 -6.005 1.00 90.06 96 CYS A N 1
ATOM 724 C CA . CYS A 1 96 ? -3.113 -3.133 -5.553 1.00 90.06 96 CYS A CA 1
ATOM 725 C C . CYS A 1 96 ? -2.127 -3.604 -6.627 1.00 90.06 96 CYS A C 1
ATOM 727 O O . CYS A 1 96 ? -1.385 -4.555 -6.405 1.00 90.06 96 CYS A O 1
ATOM 729 N N . PRO A 1 97 ? -1.991 -2.875 -7.750 1.00 85.81 97 PRO A N 1
ATOM 730 C CA . PRO A 1 97 ? -1.307 -3.366 -8.950 1.00 85.81 97 PRO A CA 1
ATOM 731 C C . PRO A 1 97 ? 0.175 -3.765 -8.800 1.00 85.81 97 PRO A C 1
ATOM 733 O O . PRO A 1 97 ? 0.780 -4.308 -9.722 1.00 85.81 97 PRO A O 1
ATOM 736 N N . MET A 1 98 ? 0.797 -3.413 -7.675 1.00 83.38 98 MET A N 1
ATOM 737 C CA . MET A 1 98 ? 2.203 -3.679 -7.364 1.00 83.38 98 MET A CA 1
ATOM 738 C C . MET A 1 98 ? 2.388 -4.527 -6.099 1.00 83.38 98 MET A C 1
ATOM 740 O O . MET A 1 98 ? 3.531 -4.769 -5.700 1.00 83.38 98 MET A O 1
ATOM 744 N N . THR A 1 99 ? 1.301 -4.917 -5.430 1.00 88.56 99 THR A N 1
ATOM 745 C CA . THR A 1 99 ? 1.330 -5.627 -4.150 1.00 88.56 99 THR A CA 1
ATOM 746 C C . THR A 1 99 ? 0.388 -6.831 -4.204 1.00 88.56 99 THR A C 1
ATOM 748 O O . THR A 1 99 ? -0.823 -6.634 -4.137 1.00 88.56 99 THR A O 1
ATOM 751 N N . PRO A 1 100 ? 0.929 -8.067 -4.202 1.00 93.62 100 PRO A N 1
ATOM 752 C CA . PRO A 1 100 ? 0.124 -9.269 -4.402 1.00 93.62 100 PRO A CA 1
ATOM 753 C C . PRO A 1 100 ? -1.052 -9.399 -3.426 1.00 93.62 100 PRO A C 1
ATOM 755 O O . PRO A 1 100 ? -0.835 -9.505 -2.213 1.00 93.62 100 PRO A O 1
ATOM 758 N N . GLY A 1 101 ? -2.281 -9.489 -3.946 1.00 91.81 101 GLY A N 1
ATOM 759 C CA . GLY A 1 101 ? -3.519 -9.480 -3.162 1.00 91.81 101 GLY A CA 1
ATOM 760 C C . GLY A 1 101 ? -4.718 -10.105 -3.887 1.00 91.81 101 GLY A C 1
ATOM 761 O O . GLY A 1 101 ? -5.586 -9.422 -4.420 1.00 91.81 101 GLY A O 1
ATOM 762 N N . THR A 1 102 ? -4.850 -11.434 -3.833 1.00 94.31 102 THR A N 1
ATOM 763 C CA . THR A 1 102 ? -5.867 -12.153 -4.633 1.00 94.31 102 THR A CA 1
ATOM 764 C C . THR A 1 102 ? -7.331 -11.913 -4.242 1.00 94.31 102 THR A C 1
ATOM 766 O O . THR A 1 102 ? -8.231 -12.295 -4.993 1.00 94.31 102 THR A O 1
ATOM 769 N N . ASP A 1 103 ? -7.594 -11.407 -3.037 1.00 94.44 103 ASP A N 1
ATOM 770 C CA . ASP A 1 103 ? -8.946 -11.195 -2.509 1.00 94.44 103 ASP A CA 1
ATOM 771 C C . ASP A 1 103 ? -9.528 -9.824 -2.869 1.00 94.44 103 ASP A C 1
ATOM 773 O O . ASP A 1 103 ? -10.752 -9.689 -2.832 1.00 94.44 103 ASP A O 1
ATOM 777 N N . GLN A 1 104 ? -8.681 -8.873 -3.289 1.00 93.62 104 GLN A N 1
ATOM 778 C CA . GLN A 1 104 ? -9.073 -7.538 -3.754 1.00 93.62 104 GLN A CA 1
ATOM 779 C C . GLN A 1 104 ? -9.992 -6.835 -2.741 1.00 93.62 104 GLN A C 1
ATOM 781 O O . GLN A 1 104 ? -10.992 -6.213 -3.105 1.00 93.62 104 GLN A O 1
ATOM 786 N N . SER A 1 105 ? -9.677 -7.019 -1.454 1.00 95.38 105 SER A N 1
ATOM 787 C CA . SER A 1 105 ? -10.341 -6.339 -0.343 1.00 95.38 105 SER A CA 1
ATOM 788 C C . SER A 1 105 ? -10.013 -4.844 -0.390 1.00 95.38 105 SER A C 1
ATOM 790 O O . SER A 1 105 ? -8.928 -4.468 -0.833 1.00 95.38 105 SER A O 1
ATOM 792 N N . ASP A 1 106 ? -10.987 -4.022 -0.017 1.00 93.06 106 ASP A N 1
ATOM 793 C CA . ASP A 1 106 ? -10.956 -2.555 -0.044 1.00 93.06 106 ASP A CA 1
ATOM 794 C C . ASP A 1 106 ? -11.949 -2.091 1.031 1.00 93.06 106 ASP A C 1
ATOM 796 O O . ASP A 1 106 ? -13.168 -2.062 0.802 1.00 93.06 106 ASP A O 1
ATOM 800 N N . ALA A 1 107 ? -11.455 -1.945 2.261 1.00 91.75 107 ALA A N 1
ATOM 801 C CA . ALA A 1 107 ? -12.287 -1.765 3.446 1.00 91.75 107 ALA A CA 1
ATOM 802 C C . ALA A 1 107 ? -12.947 -0.379 3.511 1.00 91.75 107 ALA A C 1
ATOM 804 O O . ALA A 1 107 ? -14.081 -0.288 3.998 1.00 91.75 107 ALA A O 1
ATOM 805 N N . ASP A 1 108 ? -12.303 0.660 2.980 1.00 90.06 108 ASP A N 1
ATOM 806 C CA . ASP A 1 108 ? -12.814 2.034 2.975 1.00 90.06 108 ASP A CA 1
ATOM 807 C C . ASP A 1 108 ? -13.488 2.449 1.647 1.00 90.06 108 ASP A C 1
ATOM 809 O O . ASP A 1 108 ? -14.291 3.392 1.604 1.00 90.06 108 ASP A O 1
ATOM 813 N N . GLY A 1 109 ? -13.267 1.687 0.573 1.00 91.44 109 GLY A N 1
ATOM 814 C CA . GLY A 1 109 ? -13.873 1.896 -0.736 1.00 91.44 109 GLY A CA 1
ATOM 815 C C . GLY A 1 109 ? -13.263 3.054 -1.524 1.00 91.44 109 GLY A C 1
ATOM 816 O O . GLY A 1 109 ? -13.956 3.611 -2.394 1.00 91.44 109 GLY A O 1
ATOM 817 N N . ASP A 1 110 ? -12.031 3.466 -1.222 1.00 87.44 110 ASP A N 1
ATOM 818 C CA . ASP A 1 110 ? -11.342 4.559 -1.911 1.00 87.44 110 ASP A CA 1
ATOM 819 C C . ASP A 1 110 ? -10.678 4.128 -3.236 1.00 87.44 110 ASP A C 1
ATOM 821 O O . ASP A 1 110 ? -10.408 4.969 -4.107 1.00 87.44 110 ASP A O 1
ATOM 825 N N . GLY A 1 111 ? -10.553 2.814 -3.452 1.00 88.25 111 GLY A N 1
ATOM 826 C CA . GLY A 1 111 ? -9.999 2.190 -4.649 1.00 88.25 111 GLY A CA 1
ATOM 827 C C . GLY A 1 111 ? -8.544 1.731 -4.525 1.00 88.25 111 GLY A C 1
ATOM 828 O O . GLY A 1 111 ? -8.057 1.119 -5.481 1.00 88.25 111 GLY A O 1
ATOM 829 N N . ALA A 1 112 ? -7.866 1.994 -3.407 1.00 88.62 112 ALA A N 1
ATOM 830 C CA . ALA A 1 112 ? -6.661 1.288 -2.986 1.00 88.62 112 ALA A CA 1
ATOM 831 C C . ALA A 1 112 ? -7.064 0.046 -2.173 1.00 88.62 112 ALA A C 1
ATOM 833 O O . ALA A 1 112 ? -7.921 0.102 -1.304 1.00 88.62 112 ALA A O 1
ATOM 834 N N . GLY A 1 113 ? -6.492 -1.118 -2.480 1.00 92.31 113 GLY A N 1
ATOM 835 C CA . GLY A 1 113 ? -6.818 -2.332 -1.729 1.00 92.31 113 GLY A CA 1
ATOM 836 C C . GLY A 1 113 ? -6.117 -2.417 -0.374 1.00 92.31 113 GLY A C 1
ATOM 837 O O . GLY A 1 113 ? -5.017 -1.895 -0.206 1.00 92.31 113 GLY A O 1
ATOM 838 N N . ASP A 1 114 ? -6.670 -3.208 0.550 1.00 93.12 114 ASP A N 1
ATOM 839 C CA . ASP A 1 114 ? -6.127 -3.419 1.907 1.00 93.12 114 ASP A CA 1
ATOM 840 C C . ASP A 1 114 ? -4.649 -3.869 1.927 1.00 93.12 114 ASP A C 1
ATOM 842 O O . ASP A 1 114 ? -3.953 -3.760 2.937 1.00 93.12 114 ASP A O 1
ATOM 846 N N . ALA A 1 115 ? -4.159 -4.460 0.831 1.00 91.62 115 ALA A N 1
ATOM 847 C CA . ALA A 1 115 ? -2.779 -4.926 0.719 1.00 91.62 115 ALA A CA 1
ATOM 848 C C . ALA A 1 115 ? -1.770 -3.783 0.504 1.00 91.62 115 ALA A C 1
ATOM 850 O O . ALA A 1 115 ? -0.607 -3.917 0.897 1.00 91.62 115 ALA A O 1
ATOM 851 N N . CYS A 1 116 ? -2.197 -2.690 -0.129 1.00 89.06 116 CYS A N 1
ATOM 852 C CA . CYS A 1 116 ? -1.370 -1.546 -0.508 1.00 89.06 116 CYS A CA 1
ATOM 853 C C . CYS A 1 116 ? -1.806 -0.236 0.161 1.00 89.06 116 CYS A C 1
ATOM 855 O O . CYS A 1 116 ? -1.002 0.699 0.202 1.00 89.06 116 CYS A O 1
ATOM 857 N N . ASP A 1 117 ? -3.000 -0.180 0.751 1.00 90.25 117 ASP A N 1
ATOM 858 C CA . ASP A 1 117 ? -3.338 0.859 1.708 1.00 90.25 117 ASP A CA 1
ATOM 859 C C . ASP A 1 117 ? -2.582 0.616 3.021 1.00 90.25 117 ASP A C 1
ATOM 861 O O . ASP A 1 117 ? -2.591 -0.457 3.620 1.00 90.25 117 ASP A O 1
ATOM 865 N N . THR A 1 118 ? -1.812 1.618 3.427 1.00 82.88 118 THR A N 1
ATOM 866 C CA . THR A 1 118 ? -1.032 1.603 4.673 1.00 82.88 118 THR A CA 1
ATOM 867 C C . THR A 1 118 ? -1.221 2.886 5.477 1.00 82.88 118 THR A C 1
ATOM 869 O O . THR A 1 118 ? -0.540 3.100 6.492 1.00 82.88 118 THR A O 1
ATOM 872 N N . GLY A 1 119 ? -2.082 3.780 4.987 1.00 85.56 119 GLY A N 1
ATOM 873 C CA . GLY A 1 119 ? -2.328 5.092 5.556 1.00 85.56 119 GLY A CA 1
ATOM 874 C C . GLY A 1 119 ? -3.421 5.043 6.609 1.00 85.56 119 GLY A C 1
ATOM 875 O O . GLY A 1 119 ? -3.186 5.556 7.708 1.00 85.56 119 GLY A O 1
ATOM 876 N N . ASP A 1 120 ? -4.560 4.457 6.246 1.00 87.75 120 ASP A N 1
ATOM 877 C CA . ASP A 1 120 ? -5.824 4.411 6.992 1.00 87.75 120 ASP A CA 1
ATOM 878 C C . ASP A 1 120 ? -6.769 3.407 6.300 1.00 87.75 120 ASP A C 1
ATOM 880 O O . ASP A 1 120 ? -7.692 3.820 5.609 1.00 87.75 120 ASP A O 1
ATOM 884 N N . THR A 1 121 ? -6.486 2.104 6.425 1.00 91.62 121 THR A N 1
ATOM 885 C CA . THR A 1 121 ? -7.061 1.060 5.547 1.00 91.62 121 THR A CA 1
ATOM 886 C C . THR A 1 121 ? -8.591 0.976 5.587 1.00 91.62 121 THR A C 1
ATOM 888 O O . THR A 1 121 ? -9.209 0.503 4.638 1.00 91.62 121 THR A O 1
ATOM 891 N N . ASP A 1 122 ? -9.233 1.406 6.671 1.00 89.19 122 ASP A N 1
ATOM 892 C CA . ASP A 1 122 ? -10.694 1.438 6.793 1.00 89.19 122 ASP A CA 1
ATOM 893 C C . ASP A 1 122 ? -11.308 2.848 6.760 1.00 89.19 122 ASP A C 1
ATOM 895 O O . ASP A 1 122 ? -12.531 2.995 6.881 1.00 89.19 122 ASP A O 1
ATOM 899 N N . GLY A 1 123 ? -10.484 3.875 6.531 1.00 88.19 123 GLY A N 1
ATOM 900 C CA . GLY A 1 123 ? -10.908 5.249 6.279 1.00 88.19 123 GLY A CA 1
ATOM 901 C C . GLY A 1 123 ? -11.652 5.907 7.440 1.00 88.19 123 GLY A C 1
ATOM 902 O O . GLY A 1 123 ? -12.408 6.870 7.232 1.00 88.19 123 GLY A O 1
ATOM 903 N N . ASP A 1 124 ? -11.480 5.416 8.666 1.00 83.50 124 ASP A N 1
ATOM 904 C CA . ASP A 1 124 ? -12.174 5.936 9.843 1.00 83.50 124 ASP A CA 1
ATOM 905 C C . ASP A 1 124 ? -11.488 7.173 10.464 1.00 83.50 124 ASP A C 1
ATOM 907 O O . ASP A 1 124 ? -12.029 7.846 11.359 1.00 83.50 124 ASP A O 1
ATOM 911 N N . GLY A 1 125 ? -10.329 7.549 9.914 1.00 82.88 125 GLY A N 1
ATOM 912 C CA . GLY A 1 125 ? -9.518 8.688 10.317 1.00 82.88 125 GLY A CA 1
ATOM 913 C C . GLY A 1 125 ? -8.405 8.335 11.303 1.00 82.88 125 GLY A C 1
ATOM 914 O O . GLY A 1 125 ? -7.693 9.250 11.757 1.00 82.88 125 GLY A O 1
ATOM 915 N N . PHE A 1 126 ? -8.230 7.059 11.653 1.00 82.44 126 PHE A N 1
ATOM 916 C CA . PHE A 1 126 ? -7.142 6.559 12.480 1.00 82.44 126 PHE A CA 1
ATOM 917 C C . PHE A 1 126 ? -6.173 5.719 11.663 1.00 82.44 126 PHE A C 1
ATOM 919 O O . PHE A 1 126 ? -6.414 4.574 11.351 1.00 82.44 126 PHE A O 1
ATOM 926 N N . SER A 1 127 ? -4.964 6.249 11.463 1.00 85.12 127 SER A N 1
ATOM 927 C CA . SER A 1 127 ? -3.957 5.513 10.696 1.00 85.12 127 SER A CA 1
ATOM 928 C C . SER A 1 127 ? -3.724 4.084 11.201 1.00 85.12 127 SER A C 1
ATOM 930 O O . SER A 1 127 ? -3.533 3.911 12.412 1.00 85.12 127 SER A O 1
ATOM 932 N N . ASP A 1 128 ? -3.473 3.150 10.286 1.00 83.19 128 ASP A N 1
ATOM 933 C CA . ASP A 1 128 ? -3.003 1.777 10.525 1.00 83.19 128 ASP A CA 1
ATOM 934 C C . ASP A 1 128 ? -1.976 1.648 11.659 1.00 83.19 128 ASP A C 1
ATOM 936 O O . ASP A 1 128 ? -1.934 0.703 12.450 1.00 83.19 128 ASP A O 1
ATOM 940 N N . ARG A 1 129 ? -1.058 2.616 11.732 1.00 81.12 129 ARG A N 1
ATOM 941 C CA . ARG A 1 129 ? 0.016 2.642 12.727 1.00 81.12 129 ARG A CA 1
ATOM 942 C C . ARG A 1 129 ? -0.484 2.960 14.137 1.00 81.12 129 ARG A C 1
ATOM 944 O O . ARG A 1 129 ? 0.168 2.575 15.115 1.00 81.12 129 ARG A O 1
ATOM 951 N N . ALA A 1 130 ? -1.533 3.760 14.261 1.00 78.88 130 ALA A N 1
ATOM 952 C CA . ALA A 1 130 ? -2.192 4.051 15.527 1.00 78.88 130 ALA A CA 1
ATOM 953 C C . ALA A 1 130 ? -2.919 2.803 16.031 1.00 78.88 130 ALA A C 1
ATOM 955 O O . ALA A 1 130 ? -2.719 2.422 17.183 1.00 78.88 130 ALA A O 1
ATOM 956 N N . GLU A 1 131 ? -3.631 2.122 15.147 1.00 78.38 131 GLU A N 1
ATOM 957 C CA . GLU A 1 131 ? -4.394 0.909 15.431 1.00 78.38 131 GLU A CA 1
ATOM 958 C C . GLU A 1 131 ? -3.508 -0.297 15.739 1.00 78.38 131 GLU A C 1
ATOM 960 O O . GLU A 1 131 ? -3.658 -0.939 16.777 1.00 78.38 131 GLU A O 1
ATOM 965 N N . TYR A 1 132 ? -2.452 -0.520 14.948 1.00 78.94 132 TYR A N 1
ATOM 966 C CA . TYR A 1 132 ? -1.424 -1.521 15.247 1.00 78.94 132 TYR A CA 1
ATOM 967 C C . TYR A 1 132 ? -0.831 -1.317 16.646 1.00 78.94 132 TYR A C 1
ATOM 969 O O . TYR A 1 132 ? -0.565 -2.268 17.382 1.00 78.94 132 TYR A O 1
ATOM 977 N N . ARG A 1 133 ? -0.626 -0.055 17.042 1.00 69.56 133 ARG A N 1
ATOM 978 C CA . ARG A 1 133 ? -0.139 0.270 18.383 1.00 69.56 133 ARG A CA 1
ATOM 979 C C . ARG A 1 133 ? -1.166 0.033 19.461 1.00 69.56 133 ARG A C 1
ATOM 981 O O . ARG A 1 133 ? -0.740 0.015 20.598 1.00 69.56 133 ARG A O 1
ATOM 988 N N . VAL A 1 134 ? -2.454 -0.066 19.186 1.00 65.94 134 VAL A N 1
ATOM 989 C CA . VAL A 1 134 ? -3.455 -0.424 20.200 1.00 65.94 134 VAL A CA 1
ATOM 990 C C . VAL A 1 134 ? -3.995 -1.838 20.016 1.00 65.94 134 VAL A C 1
ATOM 992 O O . VAL A 1 134 ? -4.856 -2.255 20.783 1.00 65.94 134 VAL A O 1
ATOM 995 N N . SER A 1 135 ? -3.377 -2.587 19.098 1.00 68.94 135 SER A N 1
ATOM 996 C CA . SER A 1 135 ? -3.694 -3.961 18.732 1.00 68.94 135 SER A CA 1
ATOM 997 C C . SER A 1 135 ? -5.122 -4.142 18.212 1.00 68.94 135 SER A C 1
ATOM 999 O O . SER A 1 135 ? -5.712 -5.185 18.486 1.00 68.94 135 SER A O 1
ATOM 1001 N N . THR A 1 136 ? -5.638 -3.146 17.485 1.00 76.12 136 THR A N 1
ATOM 1002 C CA . THR A 1 136 ? -6.965 -3.166 16.854 1.00 76.12 136 THR A CA 1
ATOM 1003 C C . THR A 1 136 ? -6.902 -3.516 15.364 1.00 76.12 136 THR A C 1
ATOM 1005 O O . THR A 1 136 ? -5.822 -3.539 14.758 1.00 76.12 136 THR A O 1
ATOM 1008 N N . SER A 1 137 ? -8.057 -3.840 14.790 1.00 85.12 137 SER A N 1
ATOM 1009 C CA . SER A 1 137 ? -8.257 -4.172 13.382 1.00 85.12 137 SER A CA 1
ATOM 1010 C C . SER A 1 137 ? -8.169 -2.942 12.493 1.00 85.12 137 SER A C 1
ATOM 1012 O O . SER A 1 137 ? -9.062 -2.118 12.549 1.00 85.12 137 SER A O 1
ATOM 1014 N N . ARG A 1 138 ? -7.185 -2.941 11.590 1.00 87.69 138 ARG A N 1
ATOM 1015 C CA . ARG A 1 138 ? -6.937 -1.866 10.615 1.00 87.69 138 ARG A CA 1
ATOM 1016 C C . ARG A 1 138 ? -7.921 -1.816 9.451 1.00 87.69 138 ARG A C 1
ATOM 1018 O O . ARG A 1 138 ? -7.958 -0.866 8.698 1.00 87.69 138 ARG A O 1
ATOM 1025 N N . THR A 1 139 ? -8.654 -2.904 9.246 1.00 90.75 139 THR A N 1
ATOM 1026 C CA . THR A 1 139 ? -9.571 -3.082 8.113 1.00 90.75 139 THR A CA 1
ATOM 1027 C C . THR A 1 139 ? -11.032 -2.995 8.558 1.00 90.75 139 THR A C 1
ATOM 1029 O O . THR A 1 139 ? -11.916 -3.572 7.917 1.00 90.75 139 THR A O 1
ATOM 1032 N N . LEU A 1 140 ? -11.309 -2.397 9.723 1.00 87.69 140 LEU A N 1
ATOM 1033 C CA . LEU A 1 140 ? -12.646 -2.382 10.299 1.00 87.69 140 LEU A CA 1
ATOM 1034 C C . LEU A 1 140 ? -12.946 -1.048 10.979 1.00 87.69 140 LEU A C 1
ATOM 1036 O O . LEU A 1 140 ? -12.779 -0.922 12.188 1.00 87.69 140 LEU A O 1
ATOM 1040 N N . ALA A 1 141 ? -13.582 -0.151 10.225 1.00 84.38 141 ALA A N 1
ATOM 1041 C CA . ALA A 1 141 ? -13.958 1.170 10.719 1.00 84.38 141 ALA A CA 1
ATOM 1042 C C . ALA A 1 141 ? -14.863 1.113 11.959 1.00 84.38 141 ALA A C 1
ATOM 1044 O O . ALA A 1 141 ? -14.812 1.988 12.816 1.00 84.38 141 ALA A O 1
ATOM 1045 N N . CYS A 1 142 ? -15.727 0.086 12.065 1.00 79.81 142 CYS A N 1
ATOM 1046 C CA . CYS A 1 142 ? -16.627 -0.096 13.207 1.00 79.81 142 CYS A CA 1
ATOM 1047 C C . CYS A 1 142 ? -16.932 -1.544 13.583 1.00 79.81 142 CYS A C 1
ATOM 1049 O O . CYS A 1 142 ? -17.132 -2.418 12.739 1.00 79.81 142 CYS A O 1
ATOM 1051 N N . GLY A 1 143 ? -17.126 -1.761 14.887 1.00 73.12 143 GLY A N 1
ATOM 1052 C CA . GLY A 1 143 ? -17.597 -3.015 15.459 1.00 73.12 143 GLY A CA 1
ATOM 1053 C C . GLY A 1 143 ? -16.611 -3.630 16.447 1.00 73.12 143 GLY A C 1
ATOM 1054 O O . GLY A 1 143 ? -15.924 -2.944 17.198 1.00 73.12 143 GLY A O 1
ATOM 1055 N N . VAL A 1 144 ? -16.584 -4.963 16.499 1.00 70.94 144 VAL A N 1
ATOM 1056 C CA . VAL A 1 144 ? -15.666 -5.687 17.388 1.00 70.94 144 VAL A CA 1
ATOM 1057 C C . VA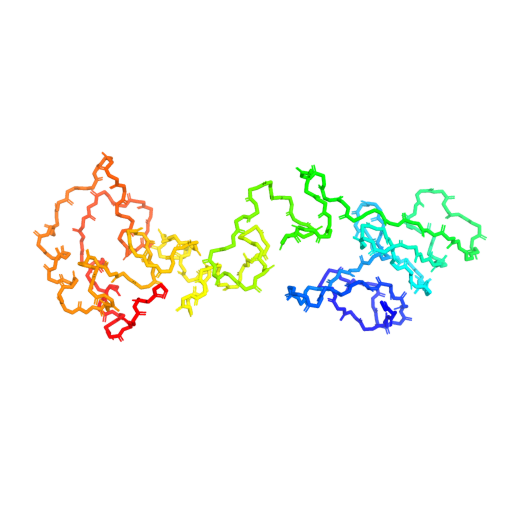L A 1 144 ? -14.259 -5.594 16.812 1.00 70.94 144 VAL A C 1
ATOM 1059 O O . VAL A 1 144 ? -14.086 -6.037 15.686 1.00 70.94 144 VAL A O 1
ATOM 1062 N N . ASP A 1 145 ? -13.291 -5.127 17.611 1.00 73.38 145 ASP A N 1
ATOM 1063 C CA . ASP A 1 145 ? -11.877 -4.923 17.220 1.00 73.38 145 ASP A CA 1
ATOM 1064 C C . ASP A 1 145 ? -11.611 -3.640 16.401 1.00 73.38 145 ASP A C 1
ATOM 1066 O O . ASP A 1 145 ? -10.473 -3.363 16.065 1.00 73.38 145 ASP A O 1
ATOM 1070 N N . ALA A 1 146 ? -12.625 -2.816 16.128 1.00 78.69 146 ALA A N 1
ATOM 1071 C CA . ALA A 1 146 ? -12.452 -1.512 15.476 1.00 78.69 146 ALA A CA 1
ATOM 1072 C C . ALA A 1 146 ? -11.895 -0.439 16.429 1.00 78.69 146 ALA A C 1
ATOM 1074 O O . ALA A 1 146 ? -12.108 -0.515 17.652 1.00 78.69 146 ALA A O 1
ATOM 1075 N N . TRP A 1 147 ? -11.260 0.604 15.885 1.00 76.81 147 TRP A N 1
ATOM 1076 C CA . TRP A 1 147 ? -10.833 1.771 16.656 1.00 76.81 147 TRP A CA 1
ATOM 1077 C C . TRP A 1 147 ? -11.234 3.093 15.995 1.00 76.81 147 TRP A C 1
ATOM 1079 O O . TRP A 1 147 ? -10.493 3.603 15.178 1.00 76.81 147 TRP A O 1
ATOM 1089 N N . PRO A 1 148 ? -12.268 3.775 16.507 1.00 76.81 148 PRO A N 1
ATOM 1090 C CA . PRO A 1 148 ? -12.507 3.960 17.933 1.00 76.81 148 PRO A CA 1
ATOM 1091 C C . PRO A 1 148 ? -13.550 2.966 18.461 1.00 76.81 148 PRO A C 1
ATOM 1093 O O . PRO A 1 148 ? -14.547 2.664 17.813 1.00 76.81 148 PRO A O 1
ATOM 1096 N N . ALA A 1 149 ? -13.321 2.438 19.667 1.00 73.56 149 ALA A N 1
ATOM 1097 C CA . ALA A 1 149 ? -14.140 1.345 20.188 1.00 73.56 149 ALA A CA 1
ATOM 1098 C C . ALA A 1 149 ? -15.599 1.767 20.453 1.00 73.56 149 ALA A C 1
ATOM 1100 O O . ALA A 1 149 ? -15.858 2.607 21.318 1.00 73.56 149 ALA A O 1
ATOM 1101 N N . ASP A 1 150 ? -16.539 1.127 19.760 1.00 74.50 150 ASP A N 1
ATOM 1102 C CA . ASP A 1 150 ? -17.994 1.243 19.937 1.00 74.50 150 ASP A CA 1
ATOM 1103 C C . ASP A 1 150 ? -18.535 -0.116 20.422 1.00 74.50 150 ASP A C 1
ATOM 1105 O O . ASP A 1 150 ? -18.913 -1.003 19.651 1.00 74.50 150 ASP A O 1
ATOM 1109 N N . ILE A 1 151 ? -18.462 -0.341 21.737 1.00 73.62 151 ILE A N 1
ATOM 1110 C CA . ILE A 1 151 ? -18.722 -1.648 22.360 1.00 73.62 151 ILE A CA 1
ATOM 1111 C C . ILE A 1 151 ? -20.212 -1.987 22.310 1.00 73.62 151 ILE A C 1
ATOM 1113 O O . ILE A 1 151 ? -20.579 -3.168 22.220 1.00 73.62 151 ILE A O 1
ATOM 1117 N N . ASN A 1 152 ? -21.071 -0.976 22.432 1.00 72.88 152 ASN A N 1
ATOM 1118 C CA . ASN A 1 152 ? -22.518 -1.154 22.455 1.00 72.88 152 ASN A CA 1
ATOM 1119 C C . ASN A 1 152 ? -23.180 -0.962 21.068 1.00 72.88 152 ASN A C 1
ATOM 1121 O O . ASN A 1 152 ? -24.375 -1.254 20.939 1.00 72.88 152 ASN A O 1
ATOM 1125 N N . ASN A 1 153 ? -22.396 -0.582 20.052 1.00 74.44 153 ASN A N 1
ATOM 1126 C CA . ASN A 1 153 ? -22.778 -0.373 18.657 1.00 74.44 153 ASN A CA 1
ATOM 1127 C C . ASN A 1 153 ? -23.857 0.711 18.482 1.00 74.44 153 ASN A C 1
ATOM 1129 O O . ASN A 1 153 ? -24.860 0.491 17.786 1.00 74.44 153 ASN A O 1
ATOM 1133 N N . ASP A 1 154 ? -23.685 1.852 19.153 1.00 79.62 154 ASP A N 1
ATOM 1134 C CA . ASP A 1 154 ? -24.573 3.018 19.065 1.00 79.62 154 ASP A CA 1
ATOM 1135 C C . ASP A 1 154 ? -24.032 4.171 18.195 1.00 79.62 154 ASP A C 1
ATOM 1137 O O . ASP A 1 154 ? -24.734 5.167 17.967 1.00 79.62 154 ASP A O 1
ATOM 1141 N N . GLY A 1 155 ? -22.851 3.979 17.602 1.00 77.56 155 GLY A N 1
ATOM 1142 C CA . GLY A 1 155 ? -22.202 4.873 16.646 1.00 77.56 155 GLY A CA 1
ATOM 1143 C C . GLY A 1 155 ? -21.237 5.875 17.278 1.00 77.56 155 GLY A C 1
ATOM 1144 O O . GLY A 1 155 ? -20.735 6.761 16.576 1.00 77.56 155 GLY A O 1
ATOM 1145 N N . TYR A 1 156 ? -20.988 5.793 18.584 1.00 81.94 156 TYR A N 1
ATOM 1146 C CA . TYR A 1 156 ? -20.080 6.688 19.292 1.00 81.94 156 TYR A CA 1
ATOM 1147 C C . TYR A 1 156 ? -19.253 5.928 20.318 1.00 81.94 156 TYR A C 1
ATOM 1149 O O . TYR A 1 156 ? -19.768 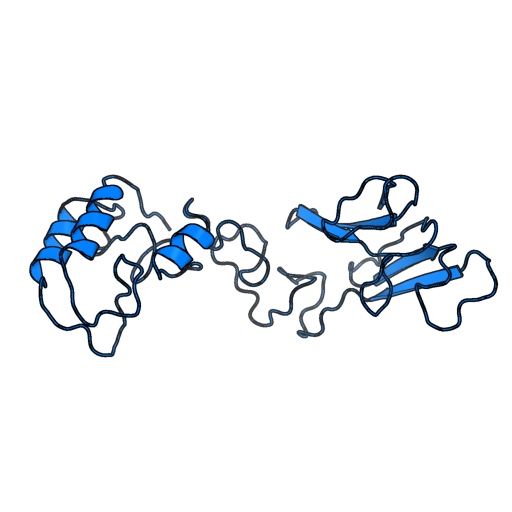5.077 21.018 1.00 81.94 156 TYR A O 1
ATOM 1157 N N . SER A 1 157 ? -17.989 6.315 20.478 1.00 80.44 157 SER A N 1
ATOM 1158 C CA . SER A 1 157 ? -17.214 5.940 21.660 1.00 80.44 157 SER A CA 1
ATOM 1159 C C . SER A 1 157 ? -17.545 6.898 22.802 1.00 80.44 157 SER A C 1
ATOM 1161 O O . SER A 1 157 ? -17.085 8.048 22.819 1.00 80.44 157 SER A O 1
ATOM 1163 N N . ASP A 1 158 ? -18.357 6.467 23.767 1.00 84.00 158 ASP A N 1
ATOM 1164 C CA . ASP A 1 158 ? -18.799 7.311 24.876 1.00 84.00 158 ASP A CA 1
ATOM 1165 C C . ASP A 1 158 ? -18.845 6.617 26.259 1.00 84.00 158 ASP A C 1
ATOM 1167 O O . ASP A 1 158 ? -18.189 5.606 26.531 1.00 84.00 158 ASP A O 1
ATOM 1171 N N . ILE A 1 159 ? -19.540 7.239 27.225 1.00 84.69 159 ILE A N 1
ATOM 1172 C CA . ILE A 1 159 ? -19.588 6.748 28.612 1.00 84.69 159 ILE A CA 1
ATOM 1173 C C . ILE A 1 159 ? -20.330 5.424 28.712 1.00 84.69 159 ILE A C 1
ATOM 1175 O O . ILE A 1 159 ? -20.104 4.672 29.661 1.00 84.69 159 ILE A O 1
ATOM 1179 N N . SER A 1 160 ? -21.230 5.147 27.780 1.00 82.69 160 SER A N 1
ATOM 1180 C CA . SER A 1 160 ? -21.979 3.907 27.723 1.00 82.69 160 SER A CA 1
ATOM 1181 C C . SER A 1 160 ? -21.060 2.735 27.370 1.00 82.69 160 SER A C 1
ATOM 1183 O O . SER A 1 160 ? -21.162 1.695 28.022 1.00 82.69 160 SER A O 1
ATOM 1185 N N . ASP A 1 161 ? -20.076 2.932 26.490 1.00 76.44 161 ASP A N 1
ATOM 1186 C CA . ASP A 1 161 ? -19.061 1.924 26.175 1.00 76.44 161 ASP A CA 1
ATOM 1187 C C . ASP A 1 161 ? -18.129 1.693 27.360 1.00 76.44 161 ASP A C 1
ATOM 1189 O O . ASP A 1 161 ? -17.854 0.552 27.729 1.00 76.44 161 ASP A O 1
ATOM 1193 N N . VAL A 1 162 ? -17.692 2.761 28.037 1.00 79.12 162 VAL A N 1
ATOM 1194 C CA . VAL A 1 162 ? -16.883 2.634 29.265 1.00 79.12 162 VAL A CA 1
ATOM 1195 C C . VAL A 1 162 ? -17.674 1.926 30.369 1.00 79.12 162 VAL A C 1
ATOM 1197 O O . VAL A 1 162 ? -17.132 1.115 31.124 1.00 79.12 162 VAL A O 1
ATOM 1200 N N . SER A 1 163 ? -18.972 2.210 30.474 1.00 82.62 163 SER A N 1
ATOM 1201 C CA . SER A 1 163 ? -19.867 1.541 31.423 1.00 82.62 163 SER A CA 1
ATOM 1202 C C . SER A 1 163 ? -20.023 0.056 31.087 1.00 82.62 163 SER A C 1
ATOM 1204 O O . SER A 1 163 ? -20.057 -0.772 31.996 1.00 82.62 163 SER A O 1
ATOM 1206 N N . ALA A 1 164 ? -20.068 -0.294 29.799 1.00 74.81 164 ALA A N 1
ATOM 1207 C CA . ALA A 1 164 ? -20.084 -1.678 29.344 1.00 74.81 164 ALA A CA 1
ATOM 1208 C C . ALA A 1 164 ? -18.757 -2.390 29.656 1.00 74.81 164 ALA A C 1
ATOM 1210 O O . ALA A 1 164 ? -18.778 -3.490 30.210 1.0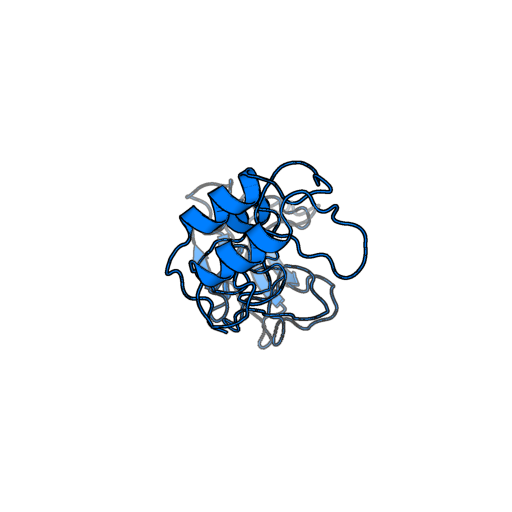0 74.81 164 ALA A O 1
ATOM 1211 N N . LEU A 1 165 ? -17.613 -1.745 29.394 1.00 73.56 165 LEU A N 1
ATOM 1212 C CA . LEU A 1 165 ? -16.280 -2.287 29.677 1.00 73.56 165 LEU A CA 1
ATOM 1213 C C . LEU A 1 165 ? -16.049 -2.505 31.180 1.00 73.56 165 LEU A C 1
ATOM 1215 O O . LEU A 1 165 ? -15.613 -3.570 31.607 1.00 73.56 165 LEU A O 1
ATOM 1219 N N . THR A 1 166 ? -16.377 -1.515 32.013 1.00 75.88 166 THR A N 1
ATOM 1220 C CA . THR A 1 166 ? -16.206 -1.623 33.474 1.00 75.88 166 THR A CA 1
ATOM 1221 C C . THR A 1 166 ? -17.118 -2.676 34.108 1.00 75.88 166 THR A C 1
ATOM 1223 O O . THR A 1 166 ? -16.808 -3.176 35.190 1.00 75.88 166 THR A O 1
ATOM 1226 N N . GLY A 1 167 ? -18.205 -3.067 33.432 1.00 73.25 167 GLY A N 1
ATOM 1227 C CA . GLY A 1 167 ? -19.078 -4.165 33.849 1.00 73.25 167 GLY A CA 1
ATOM 1228 C C . GLY A 1 167 ? -18.394 -5.536 33.883 1.00 73.25 167 GLY A C 1
ATOM 1229 O O . GLY A 1 167 ? -18.852 -6.406 34.621 1.00 73.25 167 GLY A O 1
ATOM 1230 N N . VAL A 1 168 ? -17.296 -5.708 33.141 1.00 67.56 168 VAL A N 1
ATOM 1231 C CA . VAL A 1 168 ? -16.496 -6.946 33.063 1.00 67.56 168 VAL A CA 1
ATOM 1232 C C . VAL A 1 168 ? -15.071 -6.759 33.607 1.00 67.56 168 VAL A C 1
ATOM 1234 O O . VAL A 1 168 ? -14.170 -7.539 33.310 1.00 67.56 168 VAL A O 1
ATOM 1237 N N . PHE A 1 169 ? -14.840 -5.723 34.423 1.00 74.44 169 PHE A N 1
ATOM 1238 C CA . PHE A 1 169 ? -13.521 -5.436 34.994 1.00 74.44 169 PHE A CA 1
ATOM 1239 C C . PHE A 1 169 ? -12.977 -6.618 35.814 1.00 74.44 169 PHE A C 1
ATOM 1241 O O . PHE A 1 169 ? -13.635 -7.116 36.731 1.00 74.44 169 PHE A O 1
ATOM 1248 N N . GLY A 1 170 ? -11.741 -7.028 35.529 1.00 68.00 170 GLY A N 1
ATOM 1249 C CA . GLY A 1 170 ? -11.069 -8.156 36.172 1.00 68.00 170 GLY A CA 1
ATOM 1250 C C . GLY A 1 170 ? -11.527 -9.533 35.684 1.00 68.00 170 GLY A C 1
ATOM 1251 O O . GLY A 1 170 ? -11.037 -10.541 36.202 1.00 68.00 170 GLY A O 1
ATOM 1252 N N . GLU A 1 171 ? -12.444 -9.607 34.712 1.00 68.81 171 GLU A N 1
ATOM 1253 C CA . GLU A 1 171 ? -12.766 -10.863 34.037 1.00 68.81 171 GLU A CA 1
ATOM 1254 C C . GLU A 1 171 ? -11.621 -11.282 33.113 1.00 68.81 171 GLU A C 1
ATOM 1256 O O . GLU A 1 171 ? -10.964 -10.451 32.485 1.00 68.81 171 GLU A O 1
ATOM 1261 N N . ALA A 1 172 ? -11.372 -12.593 33.054 1.00 60.03 172 ALA A N 1
ATOM 1262 C CA . ALA A 1 172 ? -10.416 -13.149 32.112 1.00 60.03 172 ALA A CA 1
ATOM 1263 C C . ALA A 1 172 ? -10.975 -13.075 30.684 1.00 60.03 172 ALA A C 1
ATOM 1265 O O . ALA A 1 172 ? -12.177 -13.236 30.477 1.00 60.03 172 ALA A O 1
ATOM 1266 N N . VAL A 1 173 ? -10.086 -12.952 29.705 1.00 53.94 173 VAL A N 1
ATOM 1267 C CA . VAL A 1 173 ? -10.353 -12.997 28.267 1.00 53.94 173 VAL A CA 1
ATOM 1268 C C . VAL A 1 173 ? -9.810 -14.332 27.707 1.00 53.94 173 VAL A C 1
ATOM 1270 O O . VAL A 1 173 ? -8.604 -14.455 27.490 1.00 53.94 173 VAL A O 1
ATOM 1273 N N . PRO A 1 174 ? -10.639 -15.390 27.523 1.00 49.91 174 PRO A N 1
ATOM 1274 C CA . PRO A 1 174 ? -10.274 -16.623 26.806 1.00 49.91 174 PRO A CA 1
ATOM 1275 C C . PRO A 1 174 ? -11.180 -16.869 25.554 1.00 49.91 174 PRO A C 1
ATOM 1277 O O . PRO A 1 174 ? -12.124 -16.118 25.331 1.00 49.91 174 PRO A O 1
ATOM 1280 N N . PRO A 1 175 ? -10.904 -17.865 24.675 1.00 49.50 175 PRO A N 1
ATOM 1281 C CA . PRO A 1 175 ? -11.152 -17.777 23.226 1.00 49.50 175 PRO A CA 1
ATOM 1282 C C . PRO A 1 175 ? -12.629 -17.905 22.771 1.00 49.50 175 PRO A C 1
ATOM 1284 O O . PRO A 1 175 ? -13.349 -18.780 23.250 1.00 49.50 175 PRO A O 1
ATOM 1287 N N . ALA A 1 176 ? -12.964 -17.120 21.726 1.00 36.19 176 ALA A N 1
ATOM 1288 C CA . ALA A 1 176 ? -14.158 -17.057 20.848 1.00 36.19 176 ALA A CA 1
ATOM 1289 C C . ALA A 1 176 ? -15.324 -16.099 21.236 1.00 36.19 176 ALA A C 1
ATOM 1291 O O . ALA A 1 176 ? -16.110 -16.440 22.121 1.00 36.19 176 ALA A O 1
ATOM 1292 N N . PRO A 1 177 ? -15.553 -14.986 20.491 1.00 42.38 177 PRO A N 1
ATOM 1293 C CA . PRO A 1 177 ? -14.633 -14.252 19.609 1.00 42.38 177 PRO A CA 1
ATOM 1294 C C . PRO A 1 177 ? -13.724 -13.325 20.429 1.00 42.38 177 PRO A C 1
ATOM 1296 O O . PRO A 1 177 ? -14.100 -12.878 21.511 1.00 42.38 177 PRO A O 1
ATOM 1299 N N . ALA A 1 178 ? -12.522 -13.048 19.925 1.00 39.25 178 ALA A N 1
ATOM 1300 C CA . ALA A 1 178 ? -11.655 -12.047 20.530 1.00 39.25 178 ALA A CA 1
ATOM 1301 C C . ALA A 1 178 ? -12.362 -10.685 20.482 1.00 39.25 178 ALA A C 1
ATOM 1303 O O . ALA A 1 178 ? -12.762 -10.234 19.414 1.00 39.25 178 ALA A O 1
ATOM 1304 N N . ARG A 1 179 ? -12.555 -10.051 21.640 1.00 45.78 179 ARG A N 1
ATOM 1305 C CA . ARG A 1 179 ? -12.703 -8.598 21.684 1.00 45.78 179 ARG A CA 1
ATOM 1306 C C . ARG A 1 179 ? -11.311 -8.080 21.977 1.00 45.78 179 ARG A C 1
ATOM 1308 O O . ARG A 1 179 ? -10.876 -8.126 23.125 1.00 45.78 179 ARG A O 1
ATOM 1315 N N . TYR A 1 180 ? -10.592 -7.696 20.937 1.00 49.34 180 TYR A N 1
ATOM 1316 C CA . TYR A 1 180 ? -9.335 -6.972 21.059 1.00 49.34 180 TYR A CA 1
ATOM 1317 C C . TYR A 1 180 ? -9.687 -5.547 21.507 1.00 49.34 180 TYR A C 1
ATOM 1319 O O . TYR A 1 180 ? -9.794 -4.603 20.735 1.00 49.34 180 TYR A O 1
ATOM 1327 N N . ASN A 1 181 ? -10.027 -5.428 22.788 1.00 50.34 181 ASN A N 1
ATOM 1328 C CA . ASN A 1 181 ? -10.377 -4.164 23.397 1.00 50.34 181 ASN A CA 1
ATOM 1329 C C . ASN A 1 181 ? -9.081 -3.463 23.813 1.00 50.34 181 ASN A C 1
ATOM 1331 O O . ASN A 1 181 ? -8.503 -3.789 24.837 1.00 50.34 181 ASN A O 1
ATOM 1335 N N . ILE A 1 182 ? -8.702 -2.438 23.054 1.00 53.00 182 ILE A N 1
ATOM 1336 C CA . ILE A 1 182 ? -8.304 -1.150 23.629 1.00 53.00 182 ILE A CA 1
ATOM 1337 C C . ILE A 1 182 ? -7.000 -1.158 24.473 1.00 53.00 182 ILE A C 1
ATOM 1339 O O . ILE A 1 182 ? -6.937 -0.387 25.421 1.00 53.00 182 ILE A O 1
ATOM 1343 N N . ALA A 1 183 ? -5.925 -1.899 24.131 1.00 42.78 183 ALA A N 1
ATOM 1344 C CA . ALA A 1 183 ? -4.539 -1.605 24.579 1.00 42.78 183 ALA A CA 1
ATOM 1345 C C . ALA A 1 183 ? -3.399 -2.455 23.915 1.00 42.78 183 ALA A C 1
ATOM 1347 O O . ALA A 1 183 ? -3.531 -3.664 23.785 1.00 42.78 183 ALA A O 1
ATOM 1348 N N . PRO A 1 184 ? -2.205 -1.871 23.625 1.00 48.97 184 PRO A N 1
ATOM 1349 C CA . PRO A 1 184 ? -0.891 -2.494 23.655 1.00 48.97 184 PRO A CA 1
ATOM 1350 C C . PRO A 1 184 ? -0.407 -2.713 25.093 1.00 48.97 184 PRO A C 1
ATOM 1352 O O . PRO A 1 184 ? -0.033 -1.783 25.814 1.00 48.97 184 PRO A O 1
ATOM 1355 N N . ASP A 1 185 ? -0.323 -3.969 25.460 1.00 46.94 185 ASP A N 1
ATOM 1356 C CA . ASP A 1 185 ? 0.944 -4.630 25.763 1.00 46.94 185 ASP A CA 1
ATOM 1357 C C . ASP A 1 185 ? 0.720 -6.125 25.413 1.00 46.94 185 ASP A C 1
ATOM 1359 O O . ASP A 1 185 ? -0.380 -6.454 24.961 1.00 46.94 185 ASP A O 1
ATOM 1363 N N . PRO A 1 186 ? 1.708 -7.045 25.456 1.00 50.28 186 PRO A N 1
ATOM 1364 C CA . PRO A 1 186 ? 1.478 -8.428 25.012 1.00 50.28 186 PRO A CA 1
ATOM 1365 C C . PRO A 1 186 ? 0.239 -9.005 25.708 1.00 50.28 186 PRO A C 1
ATOM 1367 O O . PRO A 1 186 ? 0.118 -8.771 26.907 1.00 50.28 186 PRO A O 1
ATOM 1370 N N . PRO A 1 187 ? -0.630 -9.753 24.994 1.00 54.53 187 PRO A N 1
ATOM 1371 C CA . PRO A 1 187 ? -2.023 -9.995 25.370 1.00 54.53 187 PRO A CA 1
ATOM 1372 C C . PRO A 1 187 ? -2.147 -10.304 26.858 1.00 54.53 187 PRO A C 1
ATOM 1374 O O . PRO A 1 187 ? -1.821 -11.415 27.297 1.00 54.53 187 PRO A O 1
ATOM 1377 N N . ASP A 1 188 ? -2.569 -9.316 27.645 1.00 55.00 188 ASP A N 1
ATOM 1378 C CA . ASP A 1 188 ? -2.995 -9.573 28.999 1.00 55.00 188 ASP A CA 1
ATOM 1379 C C . ASP A 1 188 ? -4.394 -10.169 28.912 1.00 55.00 188 ASP A C 1
ATOM 1381 O O . ASP A 1 188 ? -5.292 -9.741 28.196 1.00 55.00 188 ASP A O 1
ATOM 1385 N N . GLY A 1 189 ? -4.549 -11.319 29.553 1.00 59.88 189 GLY A N 1
ATOM 1386 C CA . GLY A 1 189 ? -5.776 -12.091 29.443 1.00 59.88 189 GLY A CA 1
ATOM 1387 C C . GLY A 1 189 ? -6.895 -11.527 30.308 1.00 59.88 189 GLY A C 1
ATOM 1388 O O . GLY A 1 189 ? -7.657 -12.346 30.808 1.00 59.88 189 GLY A O 1
ATOM 1389 N N . PHE A 1 190 ? -6.952 -10.220 30.591 1.00 66.00 190 PHE A N 1
ATOM 1390 C CA . PHE A 1 190 ? -7.884 -9.619 31.552 1.00 66.00 190 PHE A CA 1
ATOM 1391 C C . PHE A 1 190 ? -8.284 -8.197 31.163 1.00 66.00 190 PHE A C 1
ATOM 1393 O O . PHE A 1 190 ? -7.455 -7.453 30.667 1.00 66.00 190 PHE A O 1
ATOM 1400 N N . VAL A 1 191 ? -9.519 -7.809 31.492 1.00 68.81 191 VAL A N 1
ATOM 1401 C CA . VAL A 1 191 ? -9.956 -6.404 31.420 1.00 68.81 191 VAL A CA 1
ATOM 1402 C C . VAL A 1 191 ? -9.455 -5.641 32.649 1.00 68.81 191 VAL A C 1
ATOM 1404 O O . VAL A 1 191 ? -9.799 -6.010 33.779 1.00 68.81 191 VAL A O 1
ATOM 1407 N N . ASP A 1 192 ? -8.688 -4.569 32.465 1.00 70.62 192 ASP A N 1
ATOM 1408 C CA . ASP A 1 192 ? -8.082 -3.786 33.542 1.00 70.62 192 ASP A CA 1
ATOM 1409 C C . ASP A 1 192 ? -8.189 -2.252 33.371 1.00 70.62 192 ASP A C 1
ATOM 1411 O O . ASP A 1 192 ? -9.000 -1.710 32.616 1.00 70.62 192 ASP A O 1
ATOM 1415 N N . ILE A 1 193 ? -7.462 -1.501 34.208 1.00 76.56 193 ILE A N 1
ATOM 1416 C CA . ILE A 1 193 ? -7.546 -0.033 34.244 1.00 76.56 193 ILE A CA 1
ATOM 1417 C C . ILE A 1 193 ? -6.933 0.635 33.006 1.00 76.56 193 ILE A C 1
ATOM 1419 O O . ILE A 1 193 ? -7.260 1.785 32.697 1.00 76.56 193 ILE A O 1
ATOM 1423 N N . THR A 1 194 ? -6.047 -0.063 32.308 1.00 74.50 194 THR A N 1
ATOM 1424 C CA . THR A 1 194 ? -5.395 0.380 31.079 1.00 74.50 194 THR A CA 1
ATOM 1425 C C . THR A 1 194 ? -6.420 0.490 29.955 1.00 74.50 194 THR A C 1
ATOM 1427 O O . THR A 1 194 ? -6.452 1.524 29.281 1.00 74.50 194 THR A O 1
ATOM 1430 N N . ASP A 1 195 ? -7.323 -0.486 29.846 1.00 69.56 195 ASP A N 1
ATOM 1431 C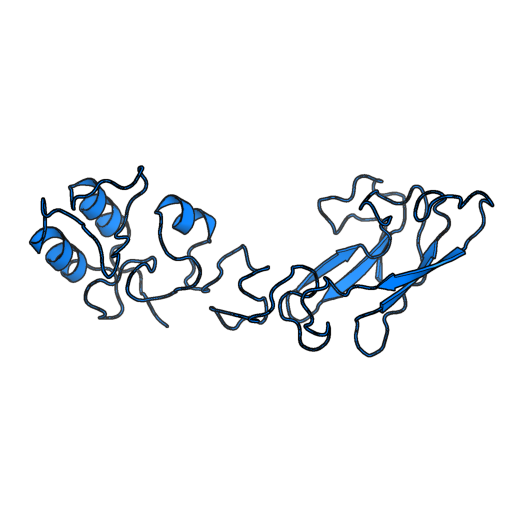 CA . ASP A 1 195 ? -8.412 -0.509 28.859 1.00 69.56 195 ASP A CA 1
ATOM 1432 C C . ASP A 1 195 ? -9.373 0.661 29.076 1.00 69.56 195 ASP A C 1
ATOM 1434 O O . ASP A 1 195 ? -9.656 1.461 28.182 1.00 69.56 195 ASP A O 1
ATOM 1438 N N . VAL A 1 196 ? -9.813 0.841 30.324 1.00 75.19 196 VAL A N 1
ATOM 1439 C CA . VAL A 1 196 ? -10.716 1.938 30.694 1.00 75.19 196 VAL A CA 1
ATOM 1440 C C . VAL A 1 196 ? -10.070 3.291 30.393 1.00 75.19 196 VAL A C 1
ATOM 1442 O O . VAL A 1 196 ? -10.707 4.177 29.822 1.00 75.19 196 VAL A O 1
ATOM 1445 N N . SER A 1 197 ? -8.789 3.455 30.739 1.00 77.88 197 SER A N 1
ATOM 1446 C CA . SER A 1 197 ? -8.062 4.711 30.526 1.00 77.88 197 SER A CA 1
ATOM 1447 C C . SER A 1 197 ? -7.958 5.079 29.045 1.00 77.88 197 SER A C 1
ATOM 1449 O O . SER A 1 197 ? -8.062 6.255 28.698 1.00 77.88 197 SER A O 1
ATOM 1451 N N . ARG A 1 198 ? -7.797 4.099 28.155 1.00 72.06 198 ARG A N 1
ATOM 1452 C CA . ARG A 1 198 ? -7.674 4.337 26.711 1.00 72.06 198 ARG A CA 1
ATOM 1453 C C . ARG A 1 198 ? -8.999 4.675 26.054 1.00 72.06 198 ARG A C 1
ATOM 1455 O O . ARG A 1 198 ? -9.040 5.644 25.302 1.00 72.06 198 ARG A O 1
ATOM 1462 N N . MET A 1 199 ? -10.081 3.988 26.423 1.00 71.81 199 MET A N 1
ATOM 1463 C CA . MET A 1 199 ? -11.425 4.388 25.993 1.00 71.81 199 MET A CA 1
ATOM 1464 C C . MET A 1 199 ? -11.750 5.817 26.404 1.00 71.81 199 MET A C 1
ATOM 1466 O O . MET A 1 199 ? -12.305 6.581 25.618 1.00 71.81 199 MET A O 1
ATOM 1470 N N . THR A 1 200 ? -11.361 6.222 27.621 1.00 73.94 200 THR A N 1
ATOM 1471 C CA . THR A 1 200 ? -11.639 7.593 28.064 1.00 73.94 200 THR A CA 1
ATOM 1472 C C . THR A 1 200 ? -10.929 8.667 27.231 1.00 73.94 200 THR A C 1
ATOM 1474 O O . THR A 1 200 ? -11.357 9.821 27.230 1.00 73.94 200 THR A O 1
ATOM 1477 N N . GLY A 1 201 ? -9.877 8.304 26.491 1.00 70.69 201 GLY A N 1
ATOM 1478 C CA . GLY A 1 201 ? -9.189 9.193 25.558 1.00 70.69 201 GLY A CA 1
ATOM 1479 C C . GLY A 1 201 ? -9.952 9.469 24.258 1.00 70.69 201 GLY A C 1
ATOM 1480 O O . GLY A 1 201 ? -9.587 10.406 23.553 1.00 70.69 201 GLY A O 1
ATOM 1481 N N . LEU A 1 202 ? -11.003 8.700 23.955 1.00 68.69 202 LEU A N 1
ATOM 1482 C CA . LEU A 1 202 ? -11.743 8.739 22.686 1.00 68.69 202 LEU A CA 1
ATOM 1483 C C . LEU A 1 202 ? -13.189 9.227 22.821 1.00 68.69 202 LEU A C 1
ATOM 1485 O O . LEU A 1 202 ? -14.006 9.036 21.925 1.00 68.69 202 LEU A O 1
ATOM 1489 N N . PHE A 1 203 ? -13.529 9.852 23.945 1.00 76.69 203 PHE A N 1
ATOM 1490 C CA . PHE A 1 203 ? -14.891 10.312 24.188 1.00 76.69 203 PHE A CA 1
ATOM 1491 C C . PHE A 1 203 ? -15.422 11.221 23.078 1.00 76.69 203 PHE A C 1
ATOM 1493 O O . PHE A 1 203 ? -14.868 12.291 22.815 1.00 76.69 203 PHE A O 1
ATOM 1500 N N . GLY A 1 204 ? -16.561 10.832 22.507 1.00 74.19 204 GLY A N 1
ATOM 1501 C CA . GLY A 1 204 ? -17.264 11.595 21.482 1.00 74.19 204 GLY A CA 1
ATOM 1502 C C . GLY A 1 204 ? -16.677 11.451 20.081 1.00 74.19 204 GLY A C 1
ATOM 1503 O O . GLY A 1 204 ? -17.117 12.173 19.183 1.00 74.19 204 GLY A O 1
ATOM 1504 N N . VAL A 1 205 ? -15.715 10.545 19.879 1.00 78.56 205 VAL A N 1
ATOM 1505 C CA . VAL A 1 205 ? -15.327 10.125 18.534 1.00 78.56 205 VAL A CA 1
ATOM 1506 C C . VAL A 1 205 ? -16.449 9.257 17.971 1.00 78.56 205 VAL A C 1
ATOM 1508 O O . VAL A 1 205 ? -17.033 8.429 18.670 1.00 78.56 205 VAL A O 1
ATOM 1511 N N . ARG A 1 206 ? -16.814 9.524 16.721 1.00 77.62 206 ARG A N 1
ATOM 1512 C CA . ARG A 1 206 ? -17.881 8.812 16.033 1.00 77.62 206 ARG A CA 1
ATOM 1513 C C . ARG A 1 206 ? -17.286 7.608 15.324 1.00 77.62 206 ARG A C 1
ATOM 1515 O O . ARG A 1 206 ? -16.337 7.782 14.572 1.00 77.62 206 ARG A O 1
ATOM 1522 N N . CYS A 1 207 ? -17.910 6.461 15.516 1.00 72.12 207 CYS A N 1
ATOM 1523 C CA . CYS A 1 207 ? -17.708 5.296 14.682 1.00 72.12 207 CYS A CA 1
ATOM 1524 C C . CYS A 1 207 ? -18.846 5.309 13.648 1.00 72.12 207 CYS A C 1
ATOM 1526 O O . CYS A 1 207 ? -20.017 5.184 14.018 1.00 72.12 207 CYS A O 1
ATOM 1528 N N . SER A 1 208 ? -18.563 5.574 12.372 1.00 61.91 208 SER A N 1
ATOM 1529 C CA . SER A 1 208 ? -19.569 5.440 11.309 1.00 61.91 208 SER A CA 1
ATOM 1530 C C . SER A 1 208 ? -19.042 4.485 10.249 1.00 61.91 208 SER A C 1
ATOM 1532 O O . SER A 1 208 ? -17.951 4.748 9.757 1.00 61.91 208 SER A O 1
ATOM 1534 N N . PRO A 1 209 ? -19.812 3.452 9.863 1.00 56.28 209 PRO A N 1
ATOM 1535 C CA . PRO A 1 209 ? -19.582 2.768 8.599 1.00 56.28 209 PRO A CA 1
ATOM 1536 C C . PRO A 1 209 ? -19.912 3.693 7.419 1.00 56.28 209 PRO A C 1
ATOM 1538 O O . PRO A 1 209 ? -20.517 4.782 7.645 1.00 56.28 209 PRO A O 1
#

Foldseek 3Di:
DKALDDPDPPDDLHSPAIFDWDADPQLRDIDTQQAAPVRHHFNHHKDDWDADPQRQKIKTWTQGQRNDPPSDPSDIDIDIGGQQCPLPDGSNQALDSNFRDVVQDQLCPSSRHLRPDQQQRNPLPDGPVNLVQFVADSSDLDDQRHPVDDDVPPFFLAVVVLVVLVVQAFPFADPDPDRSATHDDPDDRGRYPNRSVRSVVRHGRTRDD

Radius of gyration: 23.56 Å; chains: 1; bounding box: 52×32×63 Å

Secondary structure (DSSP, 8-state):
-EESS--STT--S-TTS-EEEEE-SSS--EEE-S--TTSPPPSS-EEEEEE-TTSSEEEEEE--TTSSTT--S-S-EEEEEE---SSS--GGG-SSTTS--TT---SS-SSS-TTT--S-TT-SSS-HHHHHTTT--TT-SSSTT-SS--SS-SSEESHHHHHHHHTTTT-B--SSS----S--SS--SB--HHHHHHHHTTTTEE---

pLDDT: mean 81.19, std 12.65, range [36.19, 95.75]

Sequence (209 aa):
FSSQTSFDPDDTNGTTIFDQYLHDRLSGDTLRASVAFDGTDPDNDSLGGRPSA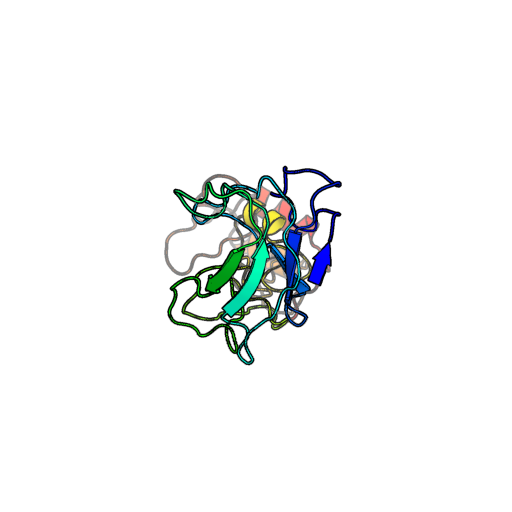DGRFVAFDSYATNLVPDDTNGLNDSFLRDLDDGDGVAWAVDNCPMTPGTDQSDADGDGAGDACDTGDTDGDGFSDRAEYRVSTSRTLACGVDAWPADINNDGYSDISDVSALTGVFGEAVPPAPARYNIAPDPPDGFVDITDVSRMTGLFGVRCSP